Protein AF-A0A9D6QT46-F1 (afdb_monomer)

Sequence (201 aa):
MKHSTKNALTVSTLLSAALAMTGCDKDIKEVAAAAAKELGVPVSVKTDSDDVCAQRQLERMIKQYQDLGKDDKRFARRLLKGYKGIVVNPTAKVAKYTGDSTVLYVGKEYKYLADKRKLEGPAPKTGLDKAESLSLSTQGAVDESKKRVYSVREDDVFKMIDSETSPVLQKALNTGAGKDLGYSYGAIMDCGELANLHDLF

Structure (mmCIF, N/CA/C/O backbone):
data_AF-A0A9D6QT46-F1
#
_entry.id   AF-A0A9D6QT46-F1
#
loop_
_atom_site.group_PDB
_atom_site.id
_atom_site.type_symbol
_atom_site.label_atom_id
_atom_site.label_alt_id
_atom_site.label_comp_id
_atom_site.label_asym_id
_atom_site.label_entity_id
_atom_site.label_seq_id
_atom_site.pdbx_PDB_ins_code
_atom_site.Cartn_x
_atom_site.Cartn_y
_atom_site.Cartn_z
_atom_site.occupancy
_atom_site.B_iso_or_equiv
_atom_site.auth_seq_id
_atom_site.auth_comp_id
_atom_site.auth_asym_id
_atom_site.auth_atom_id
_atom_site.pdbx_PDB_model_num
ATOM 1 N N . MET A 1 1 ? 53.061 -1.045 -19.188 1.00 40.59 1 MET A N 1
ATOM 2 C CA . MET A 1 1 ? 51.910 -1.782 -18.615 1.00 40.59 1 MET A CA 1
ATOM 3 C C . MET A 1 1 ? 51.609 -1.238 -17.229 1.00 40.59 1 MET A C 1
ATOM 5 O O . MET A 1 1 ? 52.477 -1.342 -16.375 1.00 40.59 1 MET A O 1
ATOM 9 N N . LYS A 1 2 ? 50.431 -0.629 -17.034 1.00 33.72 2 LYS A N 1
ATOM 10 C CA . LYS A 1 2 ? 49.685 -0.506 -15.762 1.00 33.72 2 LYS A CA 1
ATOM 11 C C . LYS A 1 2 ? 48.447 0.359 -16.037 1.00 33.72 2 LYS A C 1
ATOM 13 O O . LYS A 1 2 ? 48.486 1.573 -15.883 1.00 33.72 2 LYS A O 1
ATOM 18 N N . HIS A 1 3 ? 47.369 -0.269 -16.505 1.00 29.95 3 HIS A N 1
ATOM 19 C CA . HIS A 1 3 ? 46.052 0.364 -16.491 1.00 29.95 3 HIS A CA 1
ATOM 20 C C . HIS A 1 3 ? 45.434 0.158 -15.110 1.00 29.95 3 HIS A C 1
ATOM 22 O O . HIS A 1 3 ? 45.300 -0.964 -14.629 1.00 29.95 3 HIS A O 1
ATOM 28 N N . SER A 1 4 ? 45.112 1.280 -14.474 1.00 28.94 4 SER A N 1
ATOM 29 C CA . SER A 1 4 ? 44.353 1.371 -13.236 1.00 28.94 4 SER A CA 1
ATOM 30 C C . SER A 1 4 ? 42.908 0.939 -13.496 1.00 28.94 4 SER A C 1
ATOM 32 O O . SER A 1 4 ? 42.137 1.672 -14.108 1.00 28.94 4 SER A O 1
ATOM 34 N N . THR A 1 5 ? 42.537 -0.258 -13.051 1.00 38.00 5 THR A N 1
ATOM 35 C CA . THR A 1 5 ? 41.143 -0.708 -12.966 1.00 38.00 5 THR A CA 1
ATOM 36 C C . THR A 1 5 ? 40.671 -0.588 -11.526 1.00 38.00 5 THR A C 1
ATOM 38 O O . THR A 1 5 ? 40.733 -1.536 -10.747 1.00 38.00 5 THR A O 1
ATOM 41 N N . LYS A 1 6 ? 40.192 0.597 -11.161 1.00 35.78 6 LYS A N 1
ATOM 42 C CA . LYS A 1 6 ? 39.320 0.792 -10.001 1.00 35.78 6 LYS A CA 1
ATOM 43 C C . LYS A 1 6 ? 38.249 1.779 -10.423 1.00 35.78 6 LYS A C 1
ATOM 45 O O . LYS A 1 6 ? 38.543 2.960 -10.459 1.00 35.78 6 LYS A O 1
ATOM 50 N N . ASN A 1 7 ? 37.092 1.267 -10.850 1.00 39.25 7 ASN A N 1
ATOM 51 C CA . ASN A 1 7 ? 35.788 1.954 -10.911 1.00 39.25 7 ASN A CA 1
ATOM 52 C C . ASN A 1 7 ? 34.697 0.972 -11.394 1.00 39.25 7 ASN A C 1
ATOM 54 O O . ASN A 1 7 ? 33.931 1.261 -12.306 1.00 39.25 7 ASN A O 1
ATOM 58 N N . ALA A 1 8 ? 34.642 -0.226 -10.804 1.00 35.66 8 ALA A N 1
ATOM 59 C CA . ALA A 1 8 ? 33.616 -1.234 -11.109 1.00 35.66 8 ALA A CA 1
ATOM 60 C C . ALA A 1 8 ? 32.729 -1.546 -9.891 1.00 35.66 8 ALA A C 1
ATOM 62 O O . ALA A 1 8 ? 32.202 -2.644 -9.760 1.00 35.66 8 ALA A O 1
ATOM 63 N N . LEU A 1 9 ? 32.585 -0.591 -8.970 1.00 34.25 9 LEU A N 1
ATOM 64 C CA . LEU A 1 9 ? 31.881 -0.812 -7.712 1.00 34.25 9 LEU A CA 1
ATOM 65 C C . LEU A 1 9 ? 31.120 0.454 -7.312 1.00 34.25 9 LEU A C 1
ATOM 67 O O . LEU A 1 9 ? 31.618 1.192 -6.476 1.00 34.25 9 LEU A O 1
ATOM 71 N N . THR A 1 10 ? 29.994 0.772 -7.971 1.00 39.22 10 THR A N 1
ATOM 72 C CA . THR A 1 10 ? 28.957 1.740 -7.493 1.00 39.22 10 THR A CA 1
ATOM 73 C C . THR A 1 10 ? 27.816 1.963 -8.504 1.00 39.22 10 THR A C 1
ATOM 75 O O . THR A 1 10 ? 27.404 3.084 -8.774 1.00 39.22 10 THR A O 1
ATOM 78 N N . VAL A 1 11 ? 27.253 0.898 -9.084 1.00 33.22 11 VAL A N 1
ATOM 79 C CA . VAL A 1 11 ? 25.937 1.011 -9.766 1.00 33.22 11 VAL A CA 1
ATOM 80 C C . VAL A 1 11 ? 24.956 -0.057 -9.279 1.00 33.22 11 VAL A C 1
ATOM 82 O O . VAL A 1 11 ? 23.760 0.202 -9.209 1.00 33.22 11 VAL A O 1
ATOM 85 N N . SER A 1 12 ? 25.449 -1.212 -8.819 1.00 29.31 12 SER A N 1
ATOM 86 C CA . SER A 1 12 ? 24.592 -2.277 -8.278 1.00 29.31 12 SER A CA 1
ATOM 87 C C . SER A 1 12 ? 23.935 -1.925 -6.936 1.00 29.31 12 SER A C 1
ATOM 89 O O . SER A 1 12 ? 22.894 -2.481 -6.615 1.00 29.31 12 SER A O 1
ATOM 91 N N . THR A 1 13 ? 24.498 -0.992 -6.165 1.00 32.78 13 THR A N 1
ATOM 92 C CA . THR A 1 13 ? 23.958 -0.565 -4.861 1.00 32.78 13 THR A CA 1
ATOM 93 C C . THR A 1 13 ? 22.913 0.547 -4.954 1.00 32.78 13 THR A C 1
ATOM 95 O O . THR A 1 13 ? 22.199 0.783 -3.988 1.00 32.78 13 THR A O 1
ATOM 98 N N . LEU A 1 14 ? 22.783 1.217 -6.105 1.00 30.31 14 LEU A N 1
ATOM 99 C CA . LEU A 1 14 ? 21.776 2.269 -6.304 1.00 30.31 14 LEU A CA 1
ATOM 100 C C . LEU A 1 14 ? 20.408 1.712 -6.727 1.00 30.31 14 LEU A C 1
ATOM 102 O O . LEU A 1 14 ? 19.401 2.389 -6.550 1.00 30.31 14 LEU A O 1
ATOM 106 N N . LEU A 1 15 ? 20.344 0.470 -7.224 1.00 31.86 15 LEU A N 1
ATOM 107 C CA . LEU A 1 15 ? 19.082 -0.151 -7.643 1.00 31.86 15 LEU A CA 1
ATOM 108 C C . LEU A 1 15 ? 18.336 -0.844 -6.490 1.00 31.86 15 LEU A C 1
ATOM 110 O O . LEU A 1 15 ? 17.111 -0.930 -6.519 1.00 31.86 15 LEU A O 1
ATOM 114 N N . SER A 1 16 ? 19.041 -1.228 -5.422 1.00 31.83 16 SER A N 1
ATOM 115 C CA . SER A 1 16 ? 18.414 -1.703 -4.179 1.00 31.83 16 SER A CA 1
ATOM 116 C C . SER A 1 16 ? 17.690 -0.587 -3.413 1.00 31.83 16 SER A C 1
ATOM 118 O O . SER A 1 16 ? 16.855 -0.875 -2.565 1.00 31.83 16 SER A O 1
ATOM 120 N N . ALA A 1 17 ? 17.958 0.683 -3.739 1.00 31.97 17 ALA A N 1
ATOM 121 C CA . ALA A 1 17 ? 17.297 1.845 -3.142 1.00 31.97 17 ALA A CA 1
ATOM 122 C C . ALA A 1 17 ? 16.037 2.304 -3.905 1.00 31.97 17 ALA A C 1
ATOM 124 O O . ALA A 1 17 ? 15.282 3.122 -3.395 1.00 31.97 17 ALA A O 1
ATOM 125 N N . ALA A 1 18 ? 15.779 1.779 -5.111 1.00 34.03 18 ALA A N 1
ATOM 126 C CA . ALA A 1 18 ? 14.527 2.033 -5.836 1.00 34.03 18 ALA A CA 1
ATOM 127 C C . ALA A 1 18 ? 13.442 0.975 -5.537 1.00 34.03 18 ALA A C 1
ATOM 129 O O . ALA A 1 18 ? 12.265 1.211 -5.796 1.00 34.03 18 ALA A O 1
ATOM 130 N N . LEU A 1 19 ? 13.839 -0.171 -4.968 1.00 36.06 19 LEU A N 1
ATOM 131 C CA . LEU A 1 19 ? 12.958 -1.244 -4.481 1.00 36.06 19 LEU A CA 1
ATOM 132 C C . LEU A 1 19 ? 12.768 -1.232 -2.956 1.00 36.06 19 LEU A C 1
ATOM 134 O O . LEU A 1 19 ? 11.881 -1.910 -2.452 1.00 36.06 19 LEU A O 1
ATOM 138 N N . ALA A 1 20 ? 13.548 -0.430 -2.234 1.00 35.03 20 ALA A N 1
ATOM 139 C CA . ALA A 1 20 ? 13.301 -0.101 -0.841 1.00 35.03 20 ALA A CA 1
ATOM 140 C C . ALA A 1 20 ? 12.762 1.330 -0.798 1.00 35.03 20 ALA A C 1
ATOM 142 O O . ALA A 1 20 ? 13.527 2.292 -0.825 1.00 35.03 20 ALA A O 1
ATOM 143 N N . MET A 1 21 ? 11.438 1.482 -0.764 1.00 36.44 21 MET A N 1
ATOM 144 C CA . MET A 1 21 ? 10.818 2.727 -0.323 1.00 36.44 21 MET A CA 1
ATOM 145 C C . MET A 1 21 ? 11.222 2.956 1.140 1.00 36.44 21 MET A C 1
ATOM 147 O O . MET A 1 21 ? 10.494 2.605 2.055 1.00 36.44 21 MET A O 1
ATOM 151 N N . THR A 1 22 ? 12.409 3.516 1.373 1.00 38.50 22 THR A N 1
ATOM 152 C CA . THR A 1 22 ? 12.898 3.893 2.699 1.00 38.50 22 THR A CA 1
ATOM 153 C C . THR A 1 22 ? 12.139 5.124 3.177 1.00 38.50 22 THR A C 1
ATOM 155 O O . THR A 1 22 ? 12.629 6.251 3.117 1.00 38.50 22 THR A O 1
ATOM 158 N N . GLY A 1 23 ? 10.914 4.910 3.631 1.00 35.06 23 GLY A N 1
ATOM 159 C CA . GLY A 1 23 ? 10.241 5.793 4.562 1.00 35.06 23 GLY A CA 1
ATOM 160 C C . GLY A 1 23 ? 10.048 5.015 5.846 1.00 35.06 23 GLY A C 1
ATOM 161 O O . GLY A 1 23 ? 8.934 4.590 6.073 1.00 35.06 23 GLY A O 1
ATOM 162 N N . CYS A 1 24 ? 11.132 4.785 6.604 1.00 43.16 24 CYS A N 1
ATOM 163 C CA . CYS A 1 24 ? 11.168 4.074 7.890 1.00 43.16 24 CYS A CA 1
ATOM 164 C C . CYS A 1 24 ? 10.052 3.031 8.046 1.00 43.16 24 CYS A C 1
ATOM 166 O O . CYS A 1 24 ? 8.986 3.397 8.542 1.00 43.16 24 CYS A O 1
ATOM 168 N N . ASP A 1 25 ? 10.297 1.771 7.671 1.00 54.97 25 ASP A N 1
ATOM 169 C CA . ASP A 1 25 ? 9.399 0.661 8.012 1.00 54.97 25 ASP A CA 1
ATOM 170 C C . ASP A 1 25 ? 9.291 0.594 9.542 1.00 54.97 25 ASP A C 1
ATOM 172 O O . ASP A 1 25 ? 10.115 -0.009 10.231 1.00 54.97 25 ASP A O 1
ATOM 176 N N . LYS A 1 26 ? 8.339 1.346 10.096 1.00 63.91 26 LYS A N 1
ATOM 177 C CA . LYS A 1 26 ? 8.012 1.320 11.512 1.00 63.91 26 LYS A CA 1
ATOM 178 C C . LYS A 1 26 ? 7.364 -0.019 11.760 1.00 63.91 26 LYS A C 1
ATOM 180 O O . LYS A 1 26 ? 6.437 -0.387 11.044 1.00 63.91 26 LYS A O 1
ATOM 185 N N . ASP A 1 27 ? 7.825 -0.708 12.796 1.00 81.88 27 ASP A N 1
ATOM 186 C CA . ASP A 1 27 ? 7.158 -1.913 13.264 1.00 81.88 27 ASP A CA 1
ATOM 187 C C . ASP A 1 27 ? 5.667 -1.592 13.447 1.00 81.88 27 ASP A C 1
ATOM 189 O O . ASP A 1 27 ? 5.295 -0.619 14.115 1.00 81.88 27 ASP A O 1
ATOM 193 N N . ILE A 1 28 ? 4.795 -2.392 12.835 1.00 83.69 28 ILE A N 1
ATOM 194 C CA . ILE A 1 28 ? 3.344 -2.239 12.940 1.00 83.69 28 ILE A CA 1
ATOM 195 C C . ILE A 1 28 ? 2.871 -2.152 14.402 1.00 83.69 28 ILE A C 1
ATOM 197 O O . ILE A 1 28 ? 1.868 -1.499 14.696 1.00 83.69 28 ILE A O 1
ATOM 201 N N . LYS A 1 29 ? 3.610 -2.743 15.351 1.00 86.62 29 LYS A N 1
ATOM 202 C CA . LYS A 1 29 ? 3.347 -2.619 16.791 1.00 86.62 29 LYS A CA 1
ATOM 203 C C . LYS A 1 29 ? 3.580 -1.201 17.311 1.00 86.62 29 LYS A C 1
ATOM 205 O O . LYS A 1 29 ? 2.807 -0.734 18.148 1.00 86.62 29 LYS A O 1
ATOM 210 N N . GLU A 1 30 ? 4.589 -0.490 16.812 1.00 86.75 30 GLU A N 1
ATOM 211 C CA . GLU A 1 30 ? 4.802 0.928 17.129 1.00 86.75 30 GLU A CA 1
ATOM 212 C C . GLU A 1 30 ? 3.676 1.791 16.556 1.00 86.75 30 GLU A C 1
ATOM 214 O O . GLU A 1 30 ? 3.152 2.675 17.242 1.00 86.75 30 GLU A O 1
ATOM 219 N N . VAL A 1 31 ? 3.251 1.496 15.322 1.00 86.69 31 VAL A N 1
ATOM 220 C CA . VAL A 1 31 ? 2.102 2.165 14.694 1.00 86.69 31 VAL A CA 1
ATOM 221 C C . VAL A 1 31 ? 0.827 1.916 15.510 1.00 86.69 31 VAL A C 1
ATOM 223 O O . VAL A 1 31 ? 0.064 2.849 15.758 1.00 86.69 31 VAL A O 1
ATOM 226 N N . ALA A 1 32 ? 0.622 0.699 16.019 1.00 88.44 32 ALA A N 1
ATOM 227 C CA . ALA A 1 32 ? -0.499 0.350 16.892 1.00 88.4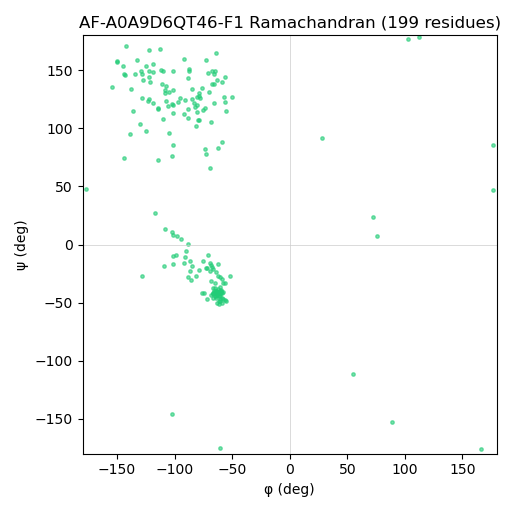4 32 ALA A CA 1
ATOM 228 C C . ALA A 1 32 ? -0.463 1.054 18.246 1.00 88.44 32 ALA A C 1
ATOM 230 O O . ALA A 1 32 ? -1.499 1.538 18.702 1.00 88.44 32 ALA A O 1
ATOM 231 N N . ALA A 1 33 ? 0.708 1.188 18.866 1.00 88.44 33 ALA A N 1
ATOM 232 C CA . ALA A 1 33 ? 0.847 1.961 20.096 1.00 88.44 33 ALA A CA 1
ATOM 233 C C . ALA A 1 33 ? 0.498 3.445 19.874 1.00 88.44 33 ALA A C 1
ATOM 235 O O . ALA A 1 33 ? -0.217 4.048 20.682 1.00 88.44 33 ALA A O 1
ATOM 236 N N . ALA A 1 34 ? 0.944 4.028 18.756 1.00 87.56 34 ALA A N 1
ATOM 237 C CA . ALA A 1 34 ? 0.590 5.393 18.374 1.00 87.56 34 ALA A CA 1
ATOM 238 C C . ALA A 1 34 ? -0.917 5.537 18.099 1.00 87.56 34 ALA A C 1
ATOM 240 O O . ALA A 1 34 ? -1.543 6.468 18.610 1.00 87.56 34 ALA A O 1
ATOM 241 N N . ALA A 1 35 ? -1.513 4.589 17.368 1.00 87.25 35 ALA A N 1
ATOM 242 C CA . ALA A 1 35 ? -2.952 4.542 17.121 1.00 87.25 35 ALA A CA 1
ATOM 243 C C . ALA A 1 35 ? -3.746 4.472 18.427 1.00 87.25 35 ALA A C 1
ATOM 245 O O . ALA A 1 35 ? -4.681 5.245 18.617 1.00 87.25 35 ALA A O 1
ATOM 246 N N . ALA A 1 36 ? -3.350 3.598 19.355 1.00 90.19 36 ALA A N 1
ATOM 247 C CA . ALA A 1 36 ? -4.037 3.436 20.630 1.00 90.19 36 ALA A CA 1
ATOM 248 C C . ALA A 1 36 ? -4.036 4.732 21.450 1.00 90.19 36 ALA A C 1
ATOM 250 O O . ALA A 1 36 ? -5.061 5.126 22.012 1.00 90.19 36 ALA A O 1
ATOM 251 N N . LYS A 1 37 ? -2.899 5.438 21.466 1.00 88.56 37 LYS A N 1
ATOM 252 C CA . LYS A 1 37 ? -2.768 6.740 22.127 1.00 88.56 37 LYS A CA 1
ATOM 253 C C . LYS A 1 37 ? -3.645 7.812 21.475 1.00 88.56 37 LYS A C 1
ATOM 255 O O . LYS A 1 37 ? -4.301 8.574 22.183 1.00 88.56 37 LYS A O 1
ATOM 260 N N . GLU A 1 38 ? -3.658 7.879 20.148 1.00 87.88 38 GLU A N 1
ATOM 261 C CA . GLU A 1 38 ? -4.373 8.921 19.404 1.00 87.88 38 GLU A CA 1
ATOM 262 C C . GLU A 1 38 ? -5.900 8.722 19.458 1.00 87.88 38 GLU A C 1
ATOM 264 O O . GLU A 1 38 ? -6.662 9.650 19.772 1.00 87.88 38 GLU A O 1
ATOM 269 N N . LEU A 1 39 ? -6.339 7.484 19.223 1.00 86.19 39 LEU A N 1
ATOM 270 C CA . LEU A 1 39 ? -7.743 7.076 19.174 1.00 86.19 39 LEU A CA 1
ATOM 271 C C . LEU A 1 39 ? -8.354 6.901 20.572 1.00 86.19 39 LEU A C 1
ATOM 273 O O . LEU A 1 39 ? -9.569 7.012 20.731 1.00 86.19 39 LEU A O 1
ATOM 277 N N . GLY A 1 40 ? -7.530 6.681 21.602 1.00 87.06 40 GLY A N 1
ATOM 278 C CA . GLY A 1 40 ? -7.981 6.511 22.985 1.00 87.06 40 GLY A CA 1
ATOM 279 C C . GLY A 1 40 ? -8.684 5.177 23.250 1.00 87.06 40 GLY A C 1
ATOM 280 O O . GLY A 1 40 ? -9.480 5.088 24.185 1.00 87.06 40 GLY A O 1
ATOM 281 N N . VAL A 1 41 ? -8.403 4.164 22.427 1.00 89.50 41 VAL A N 1
ATOM 282 C CA . VAL A 1 41 ? -8.882 2.783 22.563 1.00 89.50 41 VAL A CA 1
ATOM 283 C C . VAL A 1 41 ? -7.724 1.810 22.343 1.00 89.50 41 VAL A C 1
ATOM 285 O O . VAL A 1 41 ? -6.834 2.117 21.551 1.00 89.50 41 VAL A O 1
ATOM 288 N N . PRO A 1 42 ? -7.694 0.647 23.015 1.00 92.75 42 PRO A N 1
ATOM 289 C CA . PRO A 1 42 ? -6.639 -0.339 22.799 1.00 92.75 42 PRO A CA 1
ATOM 290 C C . PRO A 1 42 ? -6.592 -0.809 21.340 1.00 92.75 42 PRO A C 1
ATOM 292 O O . PRO A 1 42 ? -7.638 -1.055 20.741 1.00 92.75 42 PRO A O 1
ATOM 295 N N . VAL A 1 43 ? -5.387 -0.978 20.788 1.00 92.50 43 VAL A N 1
ATOM 296 C CA . VAL A 1 43 ? -5.163 -1.561 19.455 1.00 92.50 43 VAL A CA 1
ATOM 297 C C . VAL A 1 43 ? -4.320 -2.823 19.615 1.00 92.50 43 VAL A C 1
ATOM 299 O O . VAL A 1 43 ? -3.219 -2.773 20.157 1.00 92.50 43 VAL A O 1
ATOM 302 N N . SER A 1 44 ? -4.845 -3.960 19.166 1.00 93.00 44 SER A N 1
ATOM 303 C CA . SER A 1 44 ? -4.170 -5.259 19.171 1.00 93.00 44 SER A CA 1
ATOM 304 C C . SER A 1 44 ? -3.806 -5.649 17.745 1.00 93.00 44 SER A C 1
ATOM 306 O O . SER A 1 44 ? -4.654 -5.597 16.858 1.00 93.00 44 SER A O 1
ATOM 308 N N . VAL A 1 45 ? -2.556 -6.050 17.522 1.00 91.50 45 VAL A N 1
ATOM 309 C CA . VAL A 1 45 ? -2.069 -6.493 16.213 1.00 91.50 45 VAL A CA 1
ATOM 310 C C . VAL A 1 45 ? -1.869 -8.001 16.242 1.00 91.50 45 VAL A C 1
ATOM 312 O O . VAL A 1 45 ? -1.136 -8.509 17.088 1.00 91.50 45 VAL A O 1
ATOM 315 N N . LYS A 1 46 ? -2.532 -8.708 15.325 1.00 91.50 46 LYS A N 1
ATOM 316 C CA . LYS A 1 46 ? -2.434 -10.164 15.140 1.00 91.50 46 LYS A CA 1
ATOM 317 C C . LYS A 1 46 ? -1.686 -10.553 13.861 1.00 91.50 46 LYS A C 1
ATOM 319 O O . LYS A 1 46 ? -1.799 -11.696 13.437 1.00 91.50 46 LYS A O 1
ATOM 324 N N . THR A 1 47 ? -0.990 -9.611 13.236 1.00 86.56 47 THR A N 1
ATOM 325 C CA . THR A 1 47 ? -0.215 -9.829 12.011 1.00 86.56 47 THR A CA 1
ATOM 326 C C . THR A 1 47 ? 1.286 -9.683 12.252 1.00 86.56 47 THR A C 1
ATOM 328 O O . THR A 1 47 ? 1.709 -9.216 13.317 1.00 86.56 47 THR A O 1
ATOM 331 N N . ASP A 1 48 ? 2.064 -10.101 11.262 1.00 84.69 48 ASP A N 1
ATOM 332 C CA . ASP A 1 48 ? 3.514 -9.992 11.230 1.00 84.69 48 ASP A CA 1
ATOM 333 C C . ASP A 1 48 ? 3.957 -8.540 10.989 1.00 84.69 48 ASP A C 1
ATOM 335 O O . ASP A 1 48 ? 3.197 -7.691 10.515 1.00 84.69 48 ASP A O 1
ATOM 339 N N . SER A 1 49 ? 5.201 -8.226 11.359 1.00 80.81 49 SER A N 1
ATOM 340 C CA . SER A 1 49 ? 5.733 -6.858 11.294 1.00 80.81 49 SER A CA 1
ATOM 341 C C . SER A 1 49 ? 5.903 -6.322 9.874 1.00 80.81 49 SER A C 1
ATOM 343 O O . SER A 1 49 ? 6.015 -5.114 9.701 1.00 80.81 49 SER A O 1
ATOM 345 N N . ASP A 1 50 ? 5.950 -7.205 8.878 1.00 79.25 50 ASP A N 1
ATOM 346 C CA . ASP A 1 50 ? 6.123 -6.896 7.459 1.00 79.25 50 ASP A CA 1
ATOM 347 C C . ASP A 1 50 ? 4.795 -6.861 6.680 1.00 79.25 50 ASP A C 1
ATOM 349 O O . ASP A 1 50 ? 4.798 -6.703 5.457 1.00 79.25 50 ASP A O 1
ATOM 353 N N . ASP A 1 51 ? 3.644 -6.963 7.357 1.00 85.44 51 ASP A N 1
ATOM 354 C CA . ASP A 1 51 ? 2.331 -6.827 6.725 1.00 85.44 51 ASP A CA 1
ATOM 355 C C . ASP A 1 51 ? 2.030 -5.360 6.375 1.00 85.44 51 ASP A C 1
ATOM 357 O O . ASP A 1 51 ? 1.329 -4.623 7.080 1.00 85.44 51 ASP A O 1
ATOM 361 N N . VAL A 1 52 ? 2.568 -4.943 5.227 1.00 84.94 52 VAL A N 1
ATOM 362 C 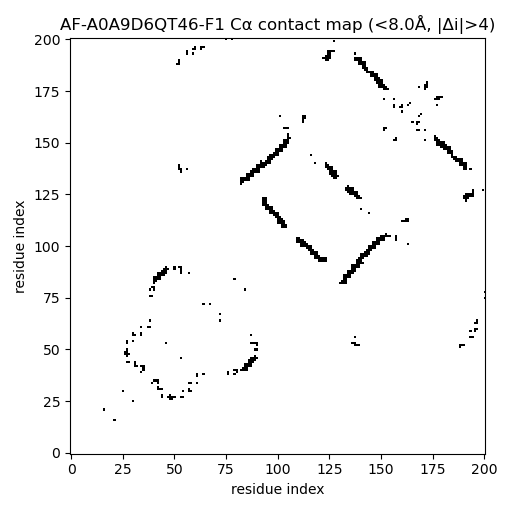CA . VAL A 1 52 ? 2.464 -3.579 4.695 1.00 84.94 52 VAL A CA 1
ATOM 363 C C . VAL A 1 52 ? 1.008 -3.130 4.543 1.00 84.94 52 VAL A C 1
ATOM 365 O O . VAL A 1 52 ? 0.704 -1.949 4.720 1.00 84.94 52 VAL A O 1
ATOM 368 N N . CYS A 1 53 ? 0.079 -4.036 4.228 1.00 85.94 53 CYS A N 1
ATOM 369 C CA . CYS A 1 53 ? -1.318 -3.662 4.022 1.00 85.94 53 CYS A CA 1
ATOM 370 C C . CYS A 1 53 ? -2.046 -3.393 5.333 1.00 85.94 53 CYS A C 1
ATOM 372 O O . CYS A 1 53 ? -2.750 -2.384 5.441 1.00 85.94 53 CYS A O 1
ATOM 374 N N . ALA A 1 54 ? -1.817 -4.226 6.347 1.00 88.00 54 ALA A N 1
ATOM 375 C CA . ALA A 1 54 ? -2.309 -3.974 7.693 1.00 88.00 54 ALA A CA 1
ATOM 376 C C . ALA A 1 54 ? -1.722 -2.677 8.277 1.00 88.00 54 ALA A C 1
ATOM 378 O O . ALA A 1 54 ? -2.457 -1.864 8.847 1.00 88.00 54 ALA A O 1
ATOM 379 N N . GLN A 1 55 ? -0.422 -2.432 8.070 1.00 88.38 55 GLN A N 1
ATOM 380 C CA . GLN A 1 55 ? 0.227 -1.193 8.500 1.00 88.38 55 GLN A CA 1
ATOM 381 C C . GLN A 1 55 ? -0.393 0.036 7.817 1.00 88.38 55 GLN A C 1
ATOM 383 O O . GLN A 1 55 ? -0.821 0.968 8.501 1.00 88.38 55 GLN A O 1
ATOM 388 N N . ARG A 1 56 ? -0.525 0.027 6.482 1.00 87.19 56 ARG A N 1
ATOM 389 C CA . ARG A 1 56 ? 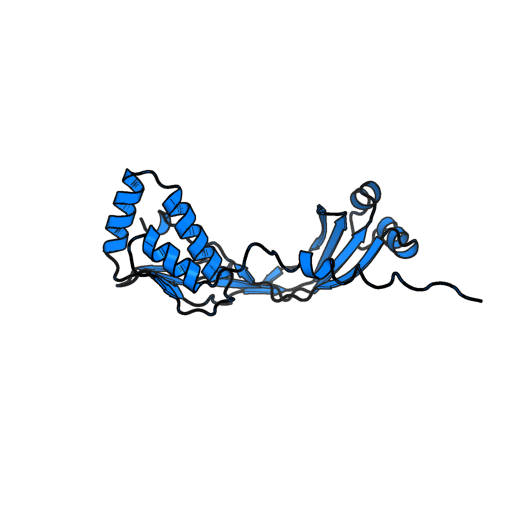-1.132 1.133 5.717 1.00 87.19 56 ARG A CA 1
ATOM 390 C C . ARG A 1 56 ? -2.575 1.415 6.127 1.00 87.19 56 ARG A C 1
ATOM 392 O O . ARG A 1 56 ? -2.970 2.579 6.193 1.00 87.19 56 ARG A O 1
ATOM 399 N N . GLN A 1 57 ? -3.366 0.378 6.411 1.00 87.75 57 GLN A N 1
ATOM 400 C CA . GLN A 1 57 ? -4.733 0.542 6.914 1.00 87.75 57 GLN A CA 1
ATOM 401 C C . GLN A 1 57 ? -4.745 1.329 8.228 1.00 87.75 57 GLN A C 1
ATOM 403 O O . GLN A 1 57 ? -5.532 2.264 8.395 1.00 87.75 57 GLN A O 1
ATOM 408 N N . LEU A 1 58 ? -3.859 0.968 9.154 1.00 86.88 58 LEU A N 1
ATOM 409 C CA . LEU A 1 58 ? -3.777 1.604 10.458 1.00 86.88 58 LEU A CA 1
ATOM 410 C C . LEU A 1 58 ? -3.275 3.053 10.363 1.00 86.88 58 LEU A C 1
ATOM 412 O O . LEU A 1 58 ? -3.857 3.951 10.972 1.00 86.88 58 LEU A O 1
ATOM 416 N N . GLU A 1 59 ? -2.250 3.302 9.549 1.00 87.75 59 GLU A N 1
ATOM 417 C CA . GLU A 1 59 ? -1.739 4.650 9.275 1.00 87.75 59 GLU A CA 1
ATOM 418 C C . GLU A 1 59 ? -2.808 5.550 8.645 1.00 87.75 59 GLU A C 1
ATOM 420 O O . GLU A 1 59 ? -2.976 6.700 9.064 1.00 87.75 59 GLU A O 1
ATOM 425 N N . ARG A 1 60 ? -3.584 5.028 7.684 1.00 85.31 60 ARG A N 1
ATOM 426 C CA . ARG A 1 60 ? -4.708 5.756 7.080 1.00 85.31 60 ARG A CA 1
ATOM 427 C C . ARG A 1 60 ? -5.754 6.123 8.125 1.00 85.31 60 ARG A C 1
ATOM 429 O O . ARG A 1 60 ? -6.205 7.266 8.132 1.00 85.31 60 ARG A O 1
ATOM 436 N N . MET A 1 61 ? -6.114 5.198 9.014 1.00 84.19 61 MET A N 1
ATOM 437 C CA . MET A 1 61 ? -7.070 5.477 10.089 1.00 84.19 61 MET A CA 1
ATOM 438 C C . MET A 1 61 ? -6.572 6.566 11.041 1.00 84.19 61 MET A C 1
ATOM 440 O O . MET A 1 61 ? -7.339 7.471 11.370 1.00 84.19 61 MET A O 1
ATOM 444 N N . ILE A 1 62 ? -5.298 6.517 11.451 1.00 87.62 62 ILE A N 1
ATOM 445 C CA . ILE A 1 62 ? -4.693 7.566 12.286 1.00 87.62 62 ILE A CA 1
ATOM 446 C C . ILE A 1 62 ? -4.769 8.912 11.570 1.00 87.62 62 ILE A C 1
ATOM 448 O O . ILE A 1 62 ? -5.230 9.889 12.156 1.00 87.62 62 ILE A O 1
ATOM 452 N N . LYS A 1 63 ? -4.341 8.963 10.305 1.00 87.06 63 LYS A N 1
ATOM 453 C CA . LYS A 1 63 ? -4.321 10.199 9.522 1.00 87.06 63 LYS A CA 1
ATOM 454 C C . LYS A 1 63 ? -5.722 10.789 9.373 1.00 87.06 63 LYS A C 1
ATOM 456 O O . LYS A 1 63 ? -5.928 11.951 9.698 1.00 87.06 63 LYS A O 1
ATOM 461 N N . GLN A 1 64 ? -6.701 9.974 8.985 1.00 85.38 64 GLN A N 1
ATOM 462 C CA . GLN A 1 64 ? -8.092 10.419 8.874 1.00 85.38 64 GLN A CA 1
ATOM 463 C C . GLN A 1 64 ? -8.629 10.933 10.208 1.00 85.38 64 GLN A C 1
ATOM 465 O O . GLN A 1 64 ? -9.284 11.967 10.240 1.00 85.38 64 GLN A O 1
ATOM 470 N N . TYR A 1 65 ? -8.311 10.262 11.317 1.00 86.25 65 TYR A N 1
ATOM 471 C CA . TYR A 1 65 ? -8.689 10.743 12.640 1.00 86.25 65 TYR A CA 1
ATOM 472 C C . TYR A 1 65 ? -8.011 12.078 12.982 1.00 86.25 65 TYR A C 1
ATOM 474 O O . TYR A 1 65 ? -8.650 12.957 13.555 1.00 86.25 65 TYR A O 1
ATOM 482 N N . GLN A 1 66 ? -6.736 12.264 12.633 1.00 87.44 66 GLN A N 1
ATOM 483 C CA . GLN A 1 66 ? -6.007 13.519 12.839 1.00 87.44 66 GLN A CA 1
ATOM 484 C C . GLN A 1 66 ? -6.573 14.674 12.005 1.00 87.44 66 GLN A C 1
ATOM 486 O O . GLN A 1 66 ? -6.592 15.802 12.503 1.00 87.44 66 GLN A O 1
ATOM 491 N N . ASP A 1 67 ? -7.085 14.385 10.812 1.00 89.69 67 ASP A N 1
ATOM 492 C CA . ASP A 1 67 ? -7.689 15.363 9.904 1.00 89.69 67 ASP A CA 1
ATOM 493 C C . ASP A 1 67 ? -9.100 15.803 10.349 1.00 89.69 67 ASP A C 1
ATOM 495 O O . ASP A 1 67 ? -9.602 16.832 9.896 1.00 89.69 67 ASP A O 1
ATOM 499 N N . LEU A 1 68 ? -9.735 15.080 11.283 1.00 86.88 68 LEU A N 1
ATOM 500 C CA . LEU A 1 68 ? -11.039 15.456 11.835 1.00 86.88 68 LEU A CA 1
ATOM 501 C C . LEU A 1 68 ? -10.996 16.762 12.654 1.00 86.88 68 LEU A C 1
ATOM 503 O O . LEU A 1 68 ? -10.050 17.045 13.408 1.00 86.88 68 LEU A O 1
ATOM 507 N N . GLY A 1 69 ? -12.102 17.511 12.595 1.00 90.19 69 GLY A N 1
ATOM 508 C CA . GLY A 1 69 ? -12.368 18.654 13.467 1.00 90.19 69 GLY A CA 1
ATOM 509 C C . GLY A 1 69 ? -12.493 18.258 14.945 1.00 90.19 69 GLY A C 1
ATOM 510 O O . GLY A 1 69 ? -12.646 17.089 15.295 1.00 90.19 69 GLY A O 1
ATOM 511 N N . LYS A 1 70 ? -12.427 19.237 15.860 1.00 91.69 70 LYS A N 1
ATOM 512 C CA . LYS A 1 70 ? -12.476 18.976 17.317 1.00 91.69 70 LYS A CA 1
ATOM 513 C C . LYS A 1 70 ? -13.747 18.238 17.753 1.00 91.69 70 LYS A C 1
ATOM 515 O O . LYS A 1 70 ? -13.668 17.361 18.618 1.00 91.69 70 LYS A O 1
ATOM 520 N N . ASP A 1 71 ? -14.890 18.604 17.184 1.00 89.19 71 ASP A N 1
ATOM 521 C CA . ASP A 1 71 ? -16.179 18.012 17.541 1.00 89.19 71 ASP A CA 1
ATOM 522 C C . ASP A 1 71 ? -16.324 16.605 16.955 1.00 89.19 71 ASP A C 1
ATOM 524 O O . ASP A 1 71 ? -16.675 15.677 17.686 1.00 89.19 71 ASP A O 1
ATOM 528 N N . ASP A 1 72 ? -15.898 16.406 15.707 1.00 88.00 72 ASP A N 1
ATOM 529 C CA . ASP A 1 72 ? -15.875 15.090 15.059 1.00 88.00 72 ASP A CA 1
ATOM 530 C C . ASP A 1 72 ? -14.922 14.122 15.764 1.00 88.00 72 ASP A C 1
ATOM 532 O O . ASP A 1 72 ? -15.277 12.973 16.010 1.00 88.00 72 ASP A O 1
ATOM 536 N N . LYS A 1 73 ? -13.744 14.585 16.205 1.00 88.62 73 LYS A N 1
ATOM 537 C CA . LYS A 1 73 ? -12.828 13.784 17.041 1.00 88.62 73 LYS A CA 1
ATOM 538 C C . LYS A 1 73 ? -13.488 13.335 18.338 1.00 88.62 73 LYS A C 1
ATOM 540 O O . LYS A 1 73 ? -13.305 12.199 18.779 1.00 88.62 73 LYS A O 1
ATOM 545 N N . ARG A 1 74 ? -14.256 14.222 18.978 1.00 88.56 74 ARG A N 1
ATOM 546 C CA . ARG A 1 74 ? -14.976 13.905 20.218 1.00 88.56 74 ARG A CA 1
ATOM 547 C C . ARG A 1 74 ? -16.064 12.865 19.965 1.00 88.56 74 ARG A C 1
ATOM 549 O O . ARG A 1 74 ? -16.204 11.940 20.767 1.00 88.56 74 ARG A O 1
ATOM 556 N N . PHE A 1 75 ? -16.804 13.012 18.870 1.00 88.00 75 PHE A N 1
ATOM 557 C CA . PHE A 1 75 ? -17.822 12.060 18.444 1.00 88.00 75 PHE A CA 1
ATOM 558 C C . PHE A 1 75 ? -17.210 10.692 18.117 1.00 88.00 75 PHE A C 1
ATOM 560 O O . PHE A 1 75 ? -17.598 9.690 18.716 1.00 88.00 75 PHE A O 1
ATOM 567 N N . ALA A 1 76 ? -16.165 10.669 17.290 1.00 87.19 76 ALA A N 1
ATOM 568 C CA . ALA A 1 76 ? -15.414 9.475 16.927 1.00 87.19 76 ALA A CA 1
ATOM 569 C C . ALA A 1 76 ? -14.884 8.729 18.158 1.00 87.19 76 ALA A C 1
ATOM 571 O O . ALA A 1 76 ? -15.113 7.532 18.303 1.00 87.19 76 ALA A O 1
ATOM 572 N N . ARG A 1 77 ? -14.251 9.435 19.108 1.00 86.81 77 ARG A N 1
ATOM 573 C CA . ARG A 1 77 ? -13.794 8.833 20.374 1.00 86.81 77 ARG A CA 1
ATOM 574 C C . ARG A 1 77 ? -14.933 8.231 21.185 1.00 86.81 77 ARG A C 1
ATOM 576 O O . ARG A 1 77 ? -14.749 7.185 21.799 1.00 86.81 77 ARG A O 1
ATOM 583 N N . ARG A 1 78 ? -16.093 8.891 21.240 1.00 87.81 78 ARG A N 1
ATOM 584 C CA . ARG A 1 78 ? -17.256 8.365 21.967 1.00 87.81 78 ARG A CA 1
ATOM 585 C C . ARG A 1 78 ? -17.747 7.060 21.343 1.00 87.81 78 ARG A C 1
ATOM 587 O O . ARG A 1 78 ? -18.037 6.136 22.092 1.00 87.81 78 ARG A O 1
ATOM 594 N N . LEU A 1 79 ? -17.794 6.981 20.015 1.00 86.25 79 LEU A N 1
ATOM 595 C CA . LEU A 1 79 ? -18.164 5.757 19.305 1.00 86.25 79 LEU A CA 1
ATOM 596 C C . LEU A 1 79 ? -17.129 4.650 19.498 1.00 86.25 79 LEU A C 1
ATOM 598 O O . LEU A 1 79 ? -17.490 3.529 19.842 1.00 86.25 79 LEU A O 1
ATOM 602 N N . LEU A 1 80 ? -15.841 4.973 19.363 1.00 86.62 80 LEU A N 1
ATOM 603 C CA . LEU A 1 80 ? -14.756 4.009 19.542 1.00 86.62 80 LEU A CA 1
ATOM 604 C C . LEU A 1 80 ? -14.742 3.404 20.954 1.00 86.62 80 LEU A C 1
ATOM 606 O O . LEU A 1 80 ? -14.505 2.210 21.096 1.00 86.62 80 LEU A O 1
ATOM 610 N N . LYS A 1 81 ? -15.074 4.184 21.993 1.00 85.88 81 LYS A N 1
ATOM 611 C CA . LYS A 1 81 ? -15.217 3.683 23.374 1.00 85.88 81 LYS A CA 1
ATOM 612 C C . LYS A 1 81 ? -16.322 2.639 23.560 1.00 85.88 81 LYS A C 1
ATOM 614 O O . LYS A 1 81 ? -16.329 1.973 24.591 1.00 85.88 81 LYS A O 1
ATOM 619 N N . GLY A 1 82 ? -17.254 2.514 22.614 1.00 86.12 82 GLY A N 1
ATOM 620 C CA . GLY A 1 82 ? -18.250 1.442 22.614 1.00 86.12 82 GLY A CA 1
ATOM 621 C C . GLY A 1 82 ? -17.647 0.058 22.349 1.00 86.12 82 GLY A C 1
ATOM 622 O O . GLY A 1 82 ? -18.272 -0.944 22.680 1.00 86.12 82 GLY A O 1
ATOM 623 N N . TYR A 1 83 ? -16.430 0.000 21.803 1.00 87.88 83 TYR A N 1
ATOM 624 C CA . TYR A 1 83 ? -15.709 -1.235 21.515 1.00 87.88 83 TYR A CA 1
ATOM 625 C C . TYR A 1 83 ? -14.646 -1.515 22.587 1.00 87.88 83 TYR A C 1
ATOM 627 O O . TYR A 1 83 ? -14.031 -0.595 23.131 1.00 87.88 83 TYR A O 1
ATOM 635 N N . LYS A 1 84 ? -14.360 -2.798 22.847 1.00 89.12 84 LYS A N 1
ATOM 636 C CA . LYS A 1 84 ? -13.263 -3.229 23.741 1.00 89.12 84 LYS A CA 1
ATOM 637 C C . LYS A 1 84 ? -11.881 -2.837 23.202 1.00 89.12 84 LYS A C 1
ATOM 639 O O . LYS A 1 84 ? -10.928 -2.706 23.969 1.00 89.12 84 LYS A O 1
ATOM 644 N N . GLY A 1 85 ? -11.775 -2.644 21.890 1.00 91.12 85 GLY A N 1
ATOM 645 C CA . GLY A 1 85 ? -10.573 -2.196 21.202 1.00 91.12 85 GLY A CA 1
ATOM 646 C C . GLY A 1 85 ? -10.675 -2.404 19.695 1.00 91.12 85 GLY A C 1
ATOM 647 O O . GLY A 1 85 ? -11.706 -2.840 19.178 1.00 91.12 85 GLY A O 1
ATOM 648 N N . ILE A 1 86 ? -9.581 -2.103 19.006 1.00 90.44 86 ILE A N 1
ATOM 649 C CA . ILE A 1 86 ? -9.387 -2.346 17.579 1.00 90.44 86 ILE A CA 1
ATOM 650 C C . ILE A 1 86 ? -8.457 -3.546 17.427 1.00 90.44 86 ILE A C 1
ATOM 652 O O . ILE A 1 86 ? -7.406 -3.602 18.065 1.00 90.44 86 ILE A O 1
ATOM 656 N N . VAL A 1 87 ? -8.824 -4.508 16.591 1.00 93.38 87 VAL A N 1
ATOM 657 C CA . VAL A 1 87 ? -8.003 -5.685 16.292 1.00 93.38 87 VAL A CA 1
ATOM 658 C C . VAL A 1 87 ? -7.586 -5.624 14.832 1.00 93.38 87 VAL A C 1
ATOM 660 O O . VAL A 1 87 ? -8.433 -5.661 13.948 1.00 93.38 87 VAL A O 1
ATOM 663 N N . VAL A 1 88 ? -6.285 -5.541 14.573 1.00 91.44 88 VAL A N 1
ATOM 664 C CA . VAL A 1 88 ? -5.705 -5.596 13.228 1.00 91.44 88 VAL A CA 1
ATOM 665 C C . VAL A 1 88 ? -5.369 -7.050 12.913 1.00 91.44 88 VAL A C 1
ATOM 667 O O . VAL A 1 88 ? -4.502 -7.637 13.565 1.00 91.44 88 VAL A O 1
ATOM 670 N N . ASN A 1 89 ? -6.073 -7.645 11.953 1.00 92.50 89 ASN A N 1
ATOM 671 C CA . ASN A 1 89 ? -5.857 -9.026 11.526 1.00 92.50 89 ASN A CA 1
ATOM 672 C C . ASN A 1 89 ? -4.861 -9.103 10.352 1.00 92.50 89 ASN A C 1
ATOM 674 O O . ASN A 1 89 ? -4.681 -8.105 9.654 1.00 92.50 89 ASN A O 1
ATOM 678 N N . PRO A 1 90 ? -4.245 -10.277 10.113 1.00 90.56 90 PRO A N 1
ATOM 679 C CA . PRO A 1 90 ? -3.398 -10.502 8.944 1.00 90.56 90 PRO A CA 1
ATOM 680 C C . PRO A 1 90 ? -4.106 -10.229 7.622 1.00 90.56 90 PRO A C 1
ATOM 682 O O . PRO A 1 90 ? -5.285 -10.564 7.459 1.00 90.56 90 PRO A O 1
ATOM 685 N N . THR A 1 91 ? -3.363 -9.688 6.658 1.00 90.31 91 THR A N 1
ATOM 686 C CA . THR A 1 91 ? -3.868 -9.458 5.308 1.00 90.31 91 THR A CA 1
ATOM 687 C C . THR A 1 91 ? -4.162 -10.778 4.604 1.00 90.31 91 THR A C 1
ATOM 689 O O . THR A 1 91 ? -3.284 -11.617 4.387 1.00 90.31 91 THR A O 1
ATOM 692 N N . ALA A 1 92 ? -5.413 -10.951 4.182 1.00 90.56 92 ALA A N 1
ATOM 693 C CA . ALA A 1 92 ? -5.814 -12.095 3.381 1.00 90.56 92 ALA A CA 1
ATOM 694 C C . ALA A 1 92 ? -5.409 -11.894 1.913 1.00 90.56 92 ALA A C 1
ATOM 696 O O . ALA A 1 92 ? -5.752 -10.894 1.279 1.00 90.56 92 ALA A O 1
ATOM 697 N N . LYS A 1 93 ? -4.717 -12.882 1.347 1.00 90.19 93 LYS A N 1
ATOM 698 C CA . LYS A 1 93 ? -4.398 -12.936 -0.084 1.00 90.19 93 LYS A CA 1
ATOM 699 C C . LYS A 1 93 ? -5.611 -13.485 -0.826 1.00 90.19 93 LYS A C 1
ATOM 701 O O . LYS A 1 93 ? -5.870 -14.684 -0.771 1.00 90.19 93 LYS A O 1
ATOM 706 N N . VAL A 1 94 ? -6.375 -12.607 -1.469 1.00 90.56 94 VAL A N 1
ATOM 707 C CA . VAL A 1 94 ? -7.643 -12.983 -2.126 1.00 90.56 94 VAL A CA 1
ATOM 708 C C . VAL A 1 94 ? -7.562 -12.948 -3.644 1.00 90.56 94 VAL A C 1
ATOM 710 O O . VAL A 1 94 ? -8.396 -13.553 -4.310 1.00 90.56 94 VAL A O 1
ATOM 713 N N . ALA A 1 95 ? -6.561 -12.261 -4.187 1.00 90.44 95 ALA A N 1
ATOM 714 C CA . ALA A 1 95 ? -6.355 -12.133 -5.617 1.00 90.44 95 ALA A CA 1
ATOM 715 C C . ALA A 1 95 ? -4.868 -12.177 -5.964 1.00 90.44 95 ALA A C 1
ATOM 717 O O . ALA A 1 95 ? -3.994 -12.125 -5.092 1.00 90.44 95 ALA A O 1
ATOM 718 N N . LYS A 1 96 ? -4.587 -12.261 -7.258 1.00 90.69 96 LYS A N 1
ATOM 719 C CA . LYS A 1 96 ? -3.230 -12.201 -7.790 1.00 90.69 96 LYS A CA 1
ATOM 720 C C . LYS A 1 96 ? -3.202 -11.469 -9.122 1.00 90.69 96 LYS A C 1
ATOM 722 O O . LYS A 1 96 ? -4.150 -11.568 -9.900 1.00 90.69 96 LYS A O 1
ATOM 727 N N . TYR A 1 97 ? -2.117 -10.757 -9.388 1.00 86.88 97 TYR A N 1
ATOM 728 C CA . TYR A 1 97 ? -1.844 -10.234 -10.720 1.00 86.88 97 TYR A CA 1
ATOM 729 C C . TYR A 1 97 ? -1.007 -11.244 -11.500 1.00 86.88 97 TYR A C 1
ATOM 731 O O . TYR A 1 97 ? 0.069 -11.642 -11.057 1.00 86.88 97 TYR A O 1
ATOM 739 N N . THR A 1 98 ? -1.509 -11.648 -12.665 1.00 87.62 98 THR A N 1
ATOM 740 C CA . THR A 1 98 ? -0.838 -12.567 -13.593 1.00 87.62 98 THR A CA 1
ATOM 741 C C . THR A 1 98 ? -0.591 -11.883 -14.934 1.00 87.62 98 THR A C 1
ATOM 743 O O . THR A 1 98 ? -1.295 -10.944 -15.297 1.00 87.62 98 THR A O 1
ATOM 746 N N . GLY A 1 99 ? 0.405 -12.348 -15.690 1.00 86.56 99 GLY A N 1
ATOM 747 C CA . GLY A 1 99 ? 0.836 -11.741 -16.955 1.00 86.56 99 GLY A CA 1
ATOM 748 C C . GLY A 1 99 ? 2.122 -10.932 -16.801 1.00 86.56 99 GLY A C 1
ATOM 749 O O . GLY A 1 99 ? 2.648 -10.810 -15.702 1.00 86.56 99 GLY A O 1
ATOM 750 N N . ASP A 1 100 ? 2.635 -10.390 -17.902 1.00 88.69 100 ASP A N 1
ATOM 751 C CA . ASP A 1 100 ? 3.930 -9.704 -17.926 1.00 88.69 100 ASP A CA 1
ATOM 752 C C . ASP A 1 100 ? 3.747 -8.198 -18.138 1.00 88.69 100 ASP A C 1
ATOM 754 O O . ASP A 1 100 ? 2.818 -7.751 -18.823 1.00 88.69 100 ASP A O 1
ATOM 758 N N . SER A 1 101 ? 4.666 -7.410 -17.582 1.00 89.38 101 SER A N 1
ATOM 759 C CA . SER A 1 101 ? 4.747 -5.971 -17.842 1.00 89.38 101 SER A CA 1
ATOM 760 C C . SER A 1 101 ? 6.160 -5.553 -18.234 1.00 89.38 101 SER A C 1
ATOM 762 O O . SER A 1 101 ? 7.153 -6.131 -17.787 1.00 89.38 101 SER A O 1
ATOM 764 N N . THR A 1 102 ? 6.249 -4.515 -19.061 1.00 91.25 102 THR A N 1
ATOM 765 C CA . THR A 1 102 ? 7.509 -3.913 -19.496 1.00 91.25 102 THR A CA 1
ATOM 766 C C . THR A 1 102 ? 7.496 -2.436 -19.129 1.00 91.25 102 THR A C 1
ATOM 768 O O . THR A 1 102 ? 6.605 -1.696 -19.549 1.00 91.25 102 THR A O 1
ATOM 771 N N . VAL A 1 103 ? 8.492 -1.989 -18.361 1.00 92.06 103 VAL A N 1
ATOM 772 C CA . VAL A 1 103 ? 8.610 -0.597 -17.900 1.00 92.06 103 VAL A CA 1
ATOM 773 C C . VAL A 1 103 ? 9.922 0.015 -18.358 1.00 92.06 103 VAL A C 1
ATOM 775 O O . VAL A 1 103 ? 10.970 -0.625 -18.304 1.00 92.06 103 VAL A O 1
ATOM 778 N N . LEU A 1 104 ? 9.854 1.276 -18.775 1.00 92.19 104 LEU A N 1
ATOM 779 C CA . LEU A 1 104 ? 10.999 2.108 -19.117 1.00 92.19 104 LEU A CA 1
ATOM 780 C C . LEU A 1 104 ? 11.157 3.225 -18.083 1.00 92.19 104 LEU A C 1
ATOM 782 O O . LEU A 1 104 ? 10.163 3.848 -17.719 1.00 92.19 104 LEU A O 1
ATOM 786 N N . TYR A 1 105 ? 12.393 3.502 -17.667 1.00 93.44 105 TYR A N 1
ATOM 787 C CA . TYR A 1 105 ? 12.747 4.587 -16.746 1.00 93.44 105 TYR A CA 1
ATOM 788 C C . TYR A 1 105 ? 13.697 5.613 -17.378 1.00 93.44 105 TYR A C 1
ATOM 790 O O . TYR A 1 105 ? 14.591 5.245 -18.145 1.00 93.44 105 TYR A O 1
ATOM 798 N N . VAL A 1 106 ? 13.569 6.875 -16.959 1.00 92.06 106 VAL A N 1
ATOM 799 C CA . VAL A 1 106 ? 14.592 7.923 -17.100 1.00 92.06 106 VAL A CA 1
ATOM 800 C C . VAL A 1 106 ? 14.681 8.708 -15.790 1.00 92.06 106 VAL A C 1
ATOM 802 O O . VAL A 1 106 ? 13.724 9.334 -15.344 1.00 92.06 106 VAL A O 1
ATOM 805 N N . GLY A 1 107 ? 15.820 8.628 -15.100 1.00 87.38 107 GLY A N 1
ATOM 806 C CA . GLY A 1 107 ? 15.944 9.206 -13.758 1.00 87.38 107 GLY A CA 1
ATOM 807 C C . GLY A 1 107 ? 14.866 8.678 -12.796 1.00 87.38 107 GLY A C 1
ATOM 808 O O . GLY A 1 107 ? 14.898 7.509 -12.421 1.00 87.38 107 GLY A O 1
ATOM 809 N N . LYS A 1 108 ? 13.932 9.550 -12.387 1.00 84.88 108 LYS A N 1
ATOM 810 C CA . LYS A 1 108 ? 12.788 9.218 -11.510 1.00 84.88 108 LYS A CA 1
ATOM 811 C C . LYS A 1 108 ? 11.474 8.990 -12.266 1.00 84.88 108 LYS A C 1
ATOM 813 O O . LYS A 1 108 ? 10.494 8.570 -11.655 1.00 84.88 108 LYS A O 1
ATOM 818 N N . GLU A 1 109 ? 11.437 9.288 -13.558 1.00 86.81 109 GLU A N 1
ATOM 819 C CA . GLU A 1 109 ? 10.250 9.129 -14.390 1.00 86.81 109 GLU A CA 1
ATOM 820 C C . GLU A 1 109 ? 10.176 7.718 -14.968 1.00 86.81 109 GLU A C 1
ATOM 822 O O . GLU A 1 109 ? 11.201 7.063 -15.185 1.00 86.81 109 GLU A O 1
ATOM 827 N N . TYR A 1 110 ? 8.953 7.243 -15.214 1.00 91.12 110 TYR A N 1
ATOM 828 C CA . TYR A 1 110 ? 8.723 5.928 -15.797 1.00 91.12 110 TYR A CA 1
ATOM 829 C C . TYR A 1 110 ? 7.443 5.872 -16.625 1.00 91.12 110 TYR A C 1
ATOM 831 O O . TYR A 1 110 ? 6.507 6.637 -16.404 1.00 91.12 110 TYR A O 1
ATOM 839 N N . LYS A 1 111 ? 7.392 4.919 -17.559 1.00 91.75 111 LYS A N 1
ATOM 840 C CA . LYS A 1 111 ? 6.165 4.546 -18.271 1.00 91.75 111 LYS A CA 1
ATOM 841 C C . LYS A 1 111 ? 6.116 3.057 -18.569 1.00 91.75 111 LYS A C 1
ATOM 843 O O . LYS A 1 111 ? 7.151 2.403 -18.711 1.00 91.75 111 LYS A O 1
ATOM 848 N N . TYR A 1 112 ? 4.901 2.539 -18.694 1.00 91.12 112 TYR A N 1
ATOM 849 C CA . TYR A 1 112 ? 4.663 1.190 -19.190 1.00 91.12 112 TYR A CA 1
ATOM 850 C C . TYR A 1 112 ? 4.737 1.194 -20.716 1.00 91.12 112 TYR A C 1
ATOM 852 O O . TYR A 1 112 ? 4.057 1.982 -21.367 1.00 91.12 112 TYR A O 1
ATOM 860 N N . LEU A 1 113 ? 5.569 0.315 -21.273 1.00 91.56 113 LEU A N 1
ATOM 861 C CA . LEU A 1 113 ? 5.621 0.045 -22.714 1.00 91.56 113 LEU A CA 1
ATOM 862 C C . LEU A 1 113 ? 4.633 -1.056 -23.110 1.00 91.56 113 LEU A C 1
ATOM 864 O O . LEU A 1 113 ? 4.157 -1.102 -24.239 1.00 91.56 113 LEU A O 1
ATOM 868 N N . ALA A 1 114 ? 4.346 -1.955 -22.171 1.00 89.25 114 ALA A N 1
ATOM 869 C CA . ALA A 1 114 ? 3.303 -2.959 -22.270 1.00 89.25 114 ALA A CA 1
ATOM 870 C C . ALA A 1 114 ? 2.860 -3.334 -20.853 1.00 89.25 114 ALA A C 1
ATOM 872 O O . ALA A 1 114 ? 3.703 -3.562 -19.982 1.00 89.25 114 ALA A O 1
ATOM 873 N N . ASP A 1 115 ? 1.552 -3.425 -20.630 1.00 88.75 115 ASP A N 1
ATOM 874 C CA . ASP A 1 115 ? 0.993 -3.995 -19.407 1.00 88.75 115 ASP A CA 1
ATOM 875 C C . ASP A 1 115 ? -0.071 -5.022 -19.787 1.00 88.75 115 ASP A C 1
ATOM 877 O O . ASP A 1 115 ? -1.164 -4.679 -20.239 1.00 88.75 115 ASP A O 1
ATOM 881 N N . LYS A 1 116 ? 0.291 -6.302 -19.683 1.00 88.12 116 LYS A N 1
ATOM 882 C CA . LYS A 1 116 ? -0.618 -7.426 -19.937 1.00 88.12 116 LYS A CA 1
ATOM 883 C C . LYS A 1 116 ? -1.112 -8.031 -18.628 1.00 88.12 116 LYS A C 1
ATOM 885 O O . LYS A 1 116 ? -1.686 -9.122 -18.659 1.00 88.12 116 LYS A O 1
ATOM 890 N N . ARG A 1 117 ? -0.866 -7.362 -17.495 1.00 87.94 117 ARG A N 1
ATOM 891 C CA . ARG A 1 117 ? -1.263 -7.873 -16.191 1.00 87.94 117 ARG A CA 1
ATOM 892 C C . ARG A 1 117 ? -2.778 -7.884 -16.076 1.00 87.94 117 ARG A C 1
ATOM 894 O O . ARG A 1 117 ? -3.467 -6.953 -16.495 1.00 87.94 117 ARG A O 1
ATOM 901 N N . LYS A 1 118 ? -3.297 -8.960 -15.504 1.00 89.50 118 LYS A N 1
ATOM 902 C CA . LYS A 1 118 ? -4.713 -9.142 -15.207 1.00 89.50 118 LYS A CA 1
ATOM 903 C C . LYS A 1 118 ? -4.856 -9.520 -13.750 1.00 89.50 118 LYS A C 1
ATOM 905 O O . LYS A 1 118 ? -4.052 -10.284 -13.225 1.00 89.50 118 LYS A O 1
ATOM 910 N N . LEU A 1 119 ? -5.890 -8.984 -13.119 1.00 89.31 119 LEU A N 1
ATOM 911 C CA . LEU A 1 119 ? -6.277 -9.398 -11.784 1.00 89.31 119 LEU A CA 1
ATOM 912 C C . LEU A 1 119 ? -7.095 -10.690 -11.887 1.00 89.31 119 LEU A C 1
ATOM 914 O O . LEU A 1 119 ? -8.149 -10.714 -12.523 1.00 89.31 119 LEU A O 1
ATOM 918 N N . GLU A 1 120 ? -6.610 -11.753 -11.259 1.00 91.75 120 GLU A N 1
ATOM 919 C CA . GLU A 1 120 ? -7.344 -12.997 -11.055 1.00 91.75 120 GLU A CA 1
ATOM 920 C C . GLU A 1 120 ? -7.850 -13.050 -9.611 1.00 91.75 120 GLU A C 1
ATOM 922 O O . GLU A 1 120 ? -7.061 -13.016 -8.665 1.00 91.75 120 GLU A O 1
ATOM 927 N N . GLY A 1 121 ? -9.169 -13.156 -9.447 1.00 91.06 121 GLY A N 1
ATOM 928 C CA . GLY A 1 121 ? -9.840 -13.157 -8.145 1.00 91.06 121 GLY A CA 1
ATOM 929 C C . GLY A 1 121 ? -10.708 -11.913 -7.915 1.00 91.06 121 GLY A C 1
ATOM 930 O O . GLY A 1 121 ? -10.816 -11.054 -8.793 1.00 91.06 121 GLY A O 1
ATOM 931 N N . PRO A 1 122 ? -11.386 -11.826 -6.757 1.00 90.06 122 PRO A N 1
ATOM 932 C CA . PRO A 1 122 ? -12.155 -10.646 -6.384 1.00 90.06 122 PRO A CA 1
ATOM 933 C C . PRO A 1 122 ? -11.249 -9.427 -6.182 1.00 90.06 122 PRO A C 1
ATOM 935 O O . PRO A 1 122 ? -10.121 -9.552 -5.712 1.00 90.06 122 PRO A O 1
ATOM 938 N N . ALA A 1 123 ? -11.773 -8.233 -6.466 1.00 86.50 123 ALA A N 1
ATOM 939 C CA . ALA A 1 123 ? -11.105 -6.989 -6.097 1.00 86.50 123 ALA A CA 1
ATOM 940 C C . ALA A 1 123 ? -10.849 -6.971 -4.572 1.00 86.50 123 ALA A C 1
ATOM 942 O O . ALA A 1 123 ? -11.813 -7.115 -3.808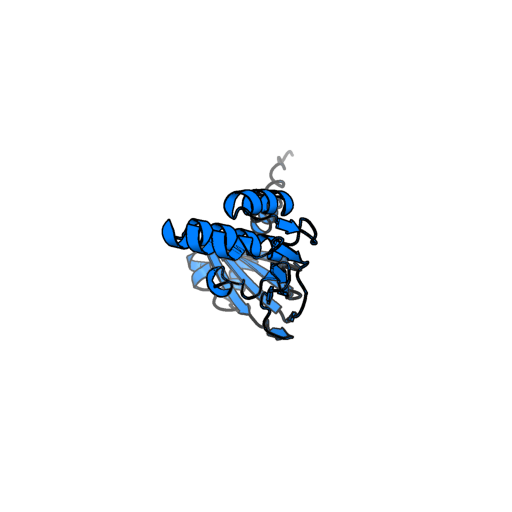 1.00 86.50 123 ALA A O 1
ATOM 943 N N . PRO A 1 124 ? -9.590 -6.827 -4.115 1.00 86.94 124 PRO A N 1
ATOM 944 C CA . PRO A 1 124 ? -9.292 -6.832 -2.691 1.00 86.94 124 PRO A CA 1
ATOM 945 C C . PRO A 1 1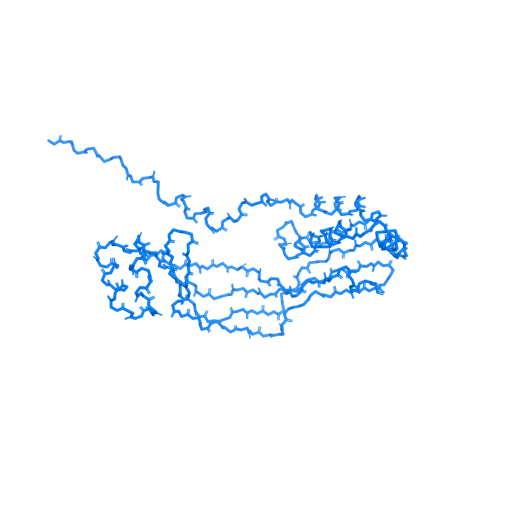24 ? -9.908 -5.611 -2.004 1.00 86.94 124 PRO A C 1
ATOM 947 O O . PRO A 1 124 ? -9.837 -4.490 -2.511 1.00 86.94 124 PRO A O 1
ATOM 950 N N . LYS A 1 125 ? -10.490 -5.823 -0.826 1.00 85.75 125 LYS A N 1
ATOM 951 C CA . LYS A 1 125 ? -11.084 -4.770 0.003 1.00 85.75 125 LYS A CA 1
ATOM 952 C C . LYS A 1 125 ? -10.838 -5.027 1.483 1.00 85.75 125 LYS A C 1
ATOM 954 O O . LYS A 1 125 ? -10.850 -6.175 1.926 1.00 85.75 125 LYS A O 1
ATOM 959 N N . THR A 1 126 ? -10.669 -3.973 2.266 1.00 83.56 126 THR A N 1
ATOM 960 C CA . THR A 1 126 ? -10.612 -4.094 3.721 1.00 83.56 126 THR A CA 1
ATOM 961 C C . THR A 1 126 ? -12.018 -4.259 4.287 1.00 83.56 126 THR A C 1
ATOM 963 O O . THR A 1 126 ? -12.908 -3.448 4.044 1.00 83.56 126 THR A O 1
ATOM 966 N N . GLY A 1 127 ? -12.215 -5.316 5.071 1.00 82.31 127 GLY A N 1
ATOM 967 C CA . GLY A 1 127 ? -13.423 -5.535 5.855 1.00 82.31 127 GLY A CA 1
ATOM 968 C C . GLY A 1 127 ? -13.337 -4.887 7.235 1.00 82.31 127 GLY A C 1
ATOM 969 O O . GLY A 1 127 ? -12.280 -4.899 7.874 1.00 82.31 127 GLY A O 1
ATOM 970 N N . LEU A 1 128 ? -14.476 -4.368 7.695 1.00 84.81 128 LEU A N 1
ATOM 971 C CA . LEU A 1 128 ? -14.703 -3.922 9.065 1.00 84.81 128 LEU A CA 1
ATOM 972 C C . LEU A 1 128 ? -15.756 -4.825 9.702 1.00 84.81 128 LEU A C 1
ATOM 974 O O . LEU A 1 128 ? -16.901 -4.837 9.252 1.00 84.81 128 LEU A O 1
ATOM 978 N N . ASP A 1 129 ? -15.380 -5.554 10.747 1.00 86.81 129 ASP A N 1
ATOM 979 C CA . ASP A 1 129 ? -16.329 -6.324 11.551 1.00 86.81 129 ASP A CA 1
ATOM 980 C C . ASP A 1 129 ? -16.558 -5.622 12.897 1.00 86.81 129 ASP A C 1
ATOM 982 O O . ASP A 1 129 ? -15.622 -5.370 13.664 1.00 86.81 129 ASP A O 1
ATOM 986 N N . LYS A 1 130 ? -17.818 -5.242 13.136 1.00 84.44 130 LYS A N 1
ATOM 987 C CA . LYS A 1 130 ? -18.278 -4.453 14.284 1.00 84.44 130 LYS A CA 1
ATOM 988 C C . LYS A 1 130 ? -18.937 -5.394 15.298 1.00 84.44 130 LYS A C 1
ATOM 990 O O . LYS A 1 130 ? -20.160 -5.449 15.402 1.00 84.44 130 LYS A O 1
ATOM 995 N N . ALA A 1 131 ? -18.114 -6.138 16.031 1.00 83.44 131 ALA A N 1
ATOM 996 C CA . ALA A 1 131 ? -18.547 -6.982 17.143 1.00 83.44 131 ALA A CA 1
ATOM 997 C C . ALA A 1 131 ? -18.224 -6.295 18.487 1.00 83.44 131 ALA A C 1
ATOM 999 O O . ALA A 1 131 ? -18.249 -5.070 18.590 1.00 83.44 131 ALA A O 1
ATOM 1000 N N . GLU A 1 132 ? -17.880 -7.059 19.530 1.00 82.75 132 GLU A N 1
ATOM 1001 C CA . GLU A 1 132 ? -17.388 -6.481 20.795 1.00 82.75 132 GLU A CA 1
ATOM 1002 C C . GLU A 1 132 ? -16.094 -5.665 20.618 1.00 82.75 132 GLU A C 1
ATOM 1004 O O . GLU A 1 132 ? -15.828 -4.731 21.376 1.00 82.75 132 GLU A O 1
ATOM 1009 N N . SER A 1 133 ? -15.294 -6.018 19.613 1.00 87.88 133 SER A N 1
ATOM 1010 C CA . SER A 1 133 ? -14.116 -5.281 19.162 1.00 87.88 133 SER A CA 1
ATOM 1011 C C . SER A 1 133 ? -14.284 -4.923 17.693 1.00 87.88 133 SER A C 1
ATOM 1013 O O . SER A 1 133 ? -14.887 -5.682 16.932 1.00 87.88 133 SER A O 1
ATOM 1015 N N . LEU A 1 134 ? -13.701 -3.798 17.288 1.00 88.44 134 LEU A N 1
ATOM 1016 C CA . LEU A 1 134 ? -13.631 -3.412 15.887 1.00 88.44 134 LEU A CA 1
ATOM 1017 C C . LEU A 1 134 ? -12.498 -4.185 15.209 1.00 88.44 134 LEU A C 1
ATOM 1019 O O . LEU A 1 134 ? -11.325 -3.898 15.444 1.00 88.44 134 LEU A O 1
ATOM 1023 N N . SER A 1 135 ? -12.833 -5.161 14.374 1.00 90.12 135 SER A N 1
ATOM 1024 C CA . SER A 1 135 ? -11.838 -5.967 13.665 1.00 90.12 135 SER A CA 1
ATOM 1025 C C . SER A 1 135 ? -11.585 -5.416 12.264 1.00 90.12 135 SER A C 1
ATOM 1027 O O . SER A 1 135 ? -12.516 -5.240 11.479 1.00 90.12 135 SER A O 1
ATOM 1029 N N . LEU A 1 136 ? -10.315 -5.161 11.956 1.00 89.44 136 LEU A N 1
ATOM 1030 C CA . LEU A 1 136 ? -9.823 -4.730 10.652 1.00 89.44 136 LEU A CA 1
ATOM 1031 C C . LEU A 1 136 ? -9.220 -5.938 9.942 1.00 89.44 136 LEU A C 1
ATOM 1033 O O . LEU A 1 136 ? -8.265 -6.536 10.443 1.00 89.44 136 LEU A O 1
ATOM 1037 N N . SER A 1 137 ? -9.764 -6.290 8.783 1.00 90.38 137 SER A N 1
ATOM 1038 C CA . SER A 1 137 ? -9.271 -7.401 7.969 1.00 90.38 137 SER A CA 1
ATOM 1039 C C . SER A 1 137 ? -8.968 -6.900 6.569 1.00 90.38 137 SER A C 1
ATOM 1041 O O . SER A 1 137 ? -9.862 -6.759 5.736 1.00 90.38 137 SER A O 1
ATOM 1043 N N . THR A 1 138 ? -7.701 -6.597 6.324 1.00 89.44 138 THR A N 1
ATOM 1044 C CA . THR A 1 138 ? -7.200 -6.169 5.021 1.00 89.44 138 THR A CA 1
ATOM 1045 C C . THR A 1 138 ? -7.192 -7.336 4.043 1.00 89.44 138 THR A C 1
ATOM 1047 O O . THR A 1 138 ? -6.986 -8.496 4.408 1.00 89.44 138 THR A O 1
ATOM 1050 N N . GLN A 1 139 ? -7.415 -7.027 2.772 1.00 90.50 139 GLN A N 1
ATOM 1051 C CA . GLN A 1 139 ? -7.230 -7.972 1.679 1.00 90.50 139 GLN A CA 1
ATOM 1052 C C . GLN A 1 139 ? -6.228 -7.391 0.691 1.00 90.50 139 GLN A C 1
ATOM 1054 O O . GLN A 1 139 ? -6.211 -6.181 0.456 1.00 90.50 139 GLN A O 1
ATOM 1059 N N . GLY A 1 140 ? -5.410 -8.258 0.107 1.00 89.56 140 GLY A N 1
ATOM 1060 C CA . GLY A 1 140 ? -4.410 -7.873 -0.878 1.00 89.56 140 GLY A CA 1
ATOM 1061 C C . GLY A 1 140 ? -4.428 -8.766 -2.109 1.00 89.56 140 GLY A C 1
ATOM 1062 O O . GLY A 1 140 ? -4.901 -9.910 -2.072 1.00 89.56 140 GLY A O 1
ATOM 1063 N N . ALA A 1 141 ? -3.884 -8.224 -3.194 1.00 88.56 141 ALA A N 1
ATOM 1064 C CA . ALA A 1 141 ? -3.499 -8.983 -4.369 1.00 88.56 141 ALA A CA 1
ATOM 1065 C C . ALA A 1 141 ? -1.985 -9.208 -4.354 1.00 88.56 141 ALA A C 1
ATOM 1067 O O . ALA A 1 141 ? -1.216 -8.277 -4.122 1.00 88.56 141 ALA A O 1
ATOM 1068 N N . VAL A 1 142 ? -1.548 -10.440 -4.598 1.00 87.19 142 VAL A N 1
ATOM 1069 C CA . VAL A 1 142 ? -0.119 -10.731 -4.774 1.00 87.19 142 VAL A CA 1
ATOM 1070 C C . VAL A 1 142 ? 0.256 -10.476 -6.226 1.00 87.19 142 VAL A C 1
ATOM 1072 O O . VAL A 1 142 ? -0.366 -11.036 -7.127 1.00 87.19 142 VAL A O 1
ATOM 1075 N N . ASP A 1 143 ? 1.264 -9.645 -6.470 1.00 83.00 143 ASP A N 1
ATOM 1076 C CA . ASP A 1 143 ? 1.827 -9.515 -7.809 1.00 83.00 143 ASP A CA 1
ATOM 1077 C C . ASP A 1 143 ? 2.773 -10.696 -8.094 1.00 83.00 143 ASP A C 1
ATOM 1079 O O . ASP A 1 143 ? 3.852 -10.798 -7.514 1.00 83.00 143 ASP A O 1
ATOM 1083 N N . GLU A 1 144 ? 2.345 -11.624 -8.951 1.00 82.31 144 GLU A N 1
ATOM 1084 C CA . GLU A 1 144 ? 3.173 -12.730 -9.459 1.00 82.31 144 GLU A CA 1
ATOM 1085 C C . GLU A 1 144 ? 3.678 -12.437 -10.883 1.00 82.31 144 GLU A C 1
ATOM 1087 O O . GLU A 1 144 ? 4.246 -13.311 -11.545 1.00 82.31 144 GLU A O 1
ATOM 1092 N N . SER A 1 145 ? 3.464 -11.214 -11.380 1.00 82.25 145 SER A N 1
ATOM 1093 C CA . SER A 1 145 ? 3.872 -10.822 -12.722 1.00 82.25 145 SER A CA 1
ATOM 1094 C C . SER A 1 145 ? 5.384 -10.774 -12.871 1.00 82.25 145 SER A C 1
ATOM 1096 O O . SER A 1 145 ? 6.147 -10.439 -11.959 1.00 82.25 145 SER A O 1
ATOM 1098 N N . LYS A 1 146 ? 5.833 -11.056 -14.092 1.00 84.88 146 LYS A N 1
ATOM 1099 C CA . LYS A 1 146 ? 7.209 -10.796 -14.483 1.00 84.88 146 LYS A CA 1
ATOM 1100 C C . LYS A 1 146 ? 7.297 -9.380 -15.028 1.00 84.88 146 LYS A C 1
ATOM 1102 O O . LYS A 1 146 ? 6.720 -9.058 -16.068 1.00 84.88 146 LYS A O 1
ATOM 1107 N N . LYS A 1 147 ? 8.061 -8.531 -14.343 1.00 87.00 147 LYS A N 1
ATOM 1108 C CA . LYS A 1 147 ? 8.299 -7.155 -14.778 1.00 87.00 147 LYS A CA 1
ATOM 1109 C C . LYS A 1 147 ? 9.667 -7.037 -15.431 1.00 87.00 147 LYS A C 1
ATOM 1111 O O . LYS A 1 147 ? 10.685 -7.170 -14.753 1.00 87.00 147 LYS A O 1
ATOM 1116 N N . ARG A 1 148 ? 9.707 -6.763 -16.735 1.00 90.62 148 ARG A N 1
ATOM 1117 C CA . ARG A 1 148 ? 10.944 -6.409 -17.441 1.00 90.62 148 ARG A CA 1
ATOM 1118 C C . ARG A 1 148 ? 11.207 -4.915 -17.305 1.00 90.62 148 ARG A C 1
ATOM 1120 O O . ARG A 1 148 ? 10.299 -4.104 -17.495 1.00 90.62 148 ARG A O 1
ATOM 1127 N N . VAL A 1 149 ? 12.443 -4.551 -16.983 1.00 91.56 149 VAL A N 1
ATOM 1128 C CA . VAL A 1 149 ? 12.804 -3.162 -16.707 1.00 91.56 149 VAL A CA 1
ATOM 1129 C C . VAL A 1 149 ? 13.905 -2.692 -17.643 1.00 91.56 149 VAL A C 1
ATOM 1131 O O . VAL A 1 149 ? 14.993 -3.255 -17.684 1.00 91.56 149 VAL A O 1
ATOM 1134 N N . TYR A 1 150 ? 13.638 -1.591 -18.332 1.00 91.50 150 TYR A N 1
ATOM 1135 C CA . TYR A 1 150 ? 14.614 -0.852 -19.114 1.00 91.50 150 TYR A CA 1
ATOM 1136 C C . TYR A 1 150 ? 14.875 0.507 -18.472 1.00 91.50 150 TYR A C 1
ATOM 1138 O O . TYR A 1 150 ? 13.988 1.115 -17.874 1.00 91.50 150 TYR A O 1
ATOM 1146 N N . SER A 1 151 ? 16.085 1.025 -18.640 1.00 93.25 151 SER A N 1
ATOM 1147 C CA . SER A 1 151 ? 16.383 2.434 -18.378 1.00 93.25 151 SER A CA 1
ATOM 1148 C C . SER A 1 151 ? 17.074 3.062 -19.574 1.00 93.25 151 SER A C 1
ATOM 1150 O O . SER A 1 151 ? 17.846 2.404 -20.269 1.00 93.25 151 SER A O 1
ATOM 1152 N N . VAL A 1 152 ? 16.811 4.341 -19.799 1.00 93.12 152 VAL A N 1
ATOM 1153 C CA . VAL A 1 152 ? 17.514 5.179 -20.772 1.00 93.12 152 VAL A CA 1
ATOM 1154 C C . VAL A 1 152 ? 18.064 6.409 -20.067 1.00 93.12 152 VAL A C 1
ATOM 1156 O O . VAL A 1 152 ? 17.580 6.808 -19.008 1.00 93.12 152 VAL A O 1
ATOM 1159 N N . ARG A 1 153 ? 19.135 6.976 -20.620 1.00 89.25 153 ARG A N 1
ATOM 1160 C CA . ARG A 1 153 ? 19.810 8.139 -20.024 1.00 89.25 153 ARG A CA 1
ATOM 1161 C C . ARG A 1 153 ? 19.187 9.470 -20.424 1.00 89.25 153 ARG A C 1
ATOM 1163 O O . ARG A 1 153 ? 19.272 10.423 -19.661 1.00 89.25 153 ARG A O 1
ATOM 1170 N N . GLU A 1 154 ? 18.622 9.528 -21.622 1.00 91.81 154 GLU A N 1
ATOM 1171 C CA . GLU A 1 154 ? 18.191 10.765 -22.266 1.00 91.81 154 GLU A CA 1
ATOM 1172 C C . GLU A 1 154 ? 16.665 10.855 -22.286 1.00 91.81 154 GLU A C 1
ATOM 1174 O O . GLU A 1 154 ? 15.982 9.903 -22.670 1.00 91.81 154 GLU A O 1
ATOM 1179 N N . ASP A 1 155 ? 16.143 12.015 -21.891 1.00 93.19 155 ASP A N 1
ATOM 1180 C CA . ASP A 1 155 ? 14.705 12.292 -21.829 1.00 93.19 155 ASP A CA 1
ATOM 1181 C C . ASP A 1 155 ? 14.047 12.279 -23.222 1.00 93.19 155 ASP A C 1
ATOM 1183 O O . ASP A 1 155 ? 12.966 11.723 -23.409 1.00 93.19 155 ASP A O 1
ATOM 1187 N N . ASP A 1 156 ? 14.734 12.785 -24.248 1.00 92.38 156 ASP A N 1
ATOM 1188 C CA . ASP A 1 156 ? 14.215 12.753 -25.621 1.00 92.38 156 ASP A CA 1
ATOM 1189 C C . ASP A 1 156 ? 14.078 11.314 -26.142 1.00 92.38 156 ASP A C 1
ATOM 1191 O O . ASP A 1 156 ? 13.058 10.950 -26.731 1.00 92.38 156 ASP A O 1
ATOM 1195 N N . VAL A 1 157 ? 15.060 10.453 -25.845 1.00 90.75 157 VAL A N 1
ATOM 1196 C CA . VAL A 1 157 ? 14.996 9.016 -26.156 1.00 90.75 157 VA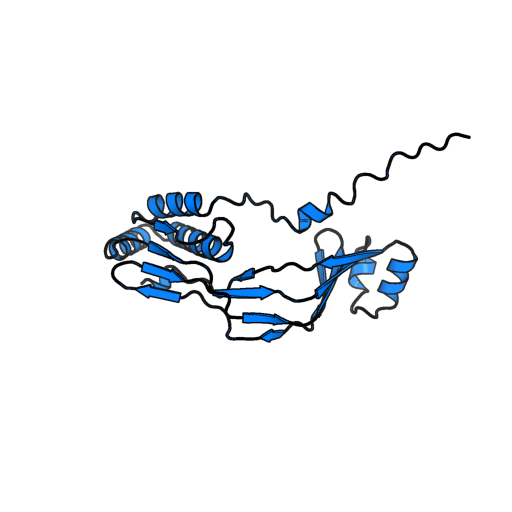L A CA 1
ATOM 1197 C C . VAL A 1 157 ? 13.854 8.354 -25.387 1.00 90.75 157 VAL A C 1
ATOM 1199 O O . VAL A 1 157 ? 13.095 7.575 -25.963 1.00 90.75 157 VAL A O 1
ATOM 1202 N N . PHE A 1 158 ? 13.695 8.686 -24.102 1.00 93.12 158 PHE A N 1
ATOM 1203 C CA . PHE A 1 158 ? 12.587 8.202 -23.283 1.00 93.12 158 PHE A CA 1
ATOM 1204 C C . PHE A 1 158 ? 11.234 8.544 -23.907 1.00 93.12 158 PHE A C 1
ATOM 1206 O O . PHE A 1 158 ? 10.393 7.657 -24.058 1.00 93.12 158 PHE A O 1
ATOM 1213 N N . LYS A 1 159 ? 11.024 9.793 -24.333 1.00 93.31 159 LYS A N 1
ATOM 1214 C CA . LYS A 1 159 ? 9.770 10.242 -24.957 1.00 93.31 159 LYS A CA 1
ATOM 1215 C C . LYS A 1 159 ? 9.469 9.514 -26.266 1.00 93.31 159 LYS A C 1
ATOM 1217 O O . LYS A 1 159 ? 8.318 9.144 -26.478 1.00 93.31 159 LYS A O 1
ATOM 1222 N N . MET A 1 160 ? 10.484 9.235 -27.084 1.00 93.81 160 MET A N 1
ATOM 1223 C CA . MET A 1 160 ? 10.329 8.567 -28.385 1.00 93.81 160 MET A CA 1
ATOM 1224 C C . MET A 1 160 ? 9.982 7.069 -28.309 1.00 93.81 160 MET A C 1
ATOM 1226 O O . MET A 1 160 ? 9.501 6.511 -29.291 1.00 93.81 160 MET A O 1
ATOM 1230 N N . ILE A 1 161 ? 10.239 6.392 -27.186 1.00 93.62 161 ILE A N 1
ATOM 1231 C CA . ILE A 1 161 ? 9.978 4.949 -27.049 1.00 93.62 161 ILE A CA 1
ATOM 1232 C C . ILE A 1 161 ? 8.543 4.716 -26.572 1.00 93.62 161 ILE A C 1
ATOM 1234 O O . ILE A 1 161 ? 8.230 4.959 -25.414 1.00 93.62 161 ILE A O 1
ATOM 1238 N N . ASP A 1 162 ? 7.663 4.207 -27.420 1.00 90.50 162 ASP A N 1
ATOM 1239 C CA . ASP A 1 162 ? 6.253 3.943 -27.091 1.00 90.50 162 ASP A CA 1
ATOM 1240 C C . ASP A 1 162 ? 5.938 2.466 -26.802 1.00 90.50 162 ASP A C 1
ATOM 1242 O O . ASP A 1 162 ? 4.908 2.157 -26.211 1.00 90.50 162 ASP A O 1
ATOM 1246 N N . SER A 1 163 ? 6.829 1.555 -27.191 1.00 91.62 163 SER A N 1
ATOM 1247 C CA . SER A 1 163 ? 6.590 0.113 -27.186 1.00 91.62 163 SER A CA 1
ATOM 1248 C C . SER A 1 163 ? 7.876 -0.683 -26.957 1.00 91.62 163 SER A C 1
ATOM 1250 O O . SER A 1 163 ? 8.987 -0.214 -27.217 1.00 91.62 163 SER A O 1
ATOM 1252 N N . GLU A 1 164 ? 7.733 -1.926 -26.490 1.00 86.44 164 GLU A N 1
ATOM 1253 C CA . GLU A 1 164 ? 8.863 -2.842 -26.257 1.00 86.44 164 GLU A CA 1
ATOM 1254 C C . GLU A 1 164 ? 9.575 -3.273 -27.550 1.00 86.44 164 GLU A C 1
ATOM 1256 O O . GLU A 1 164 ? 10.740 -3.667 -27.527 1.00 86.44 164 GLU A O 1
ATOM 1261 N N . THR A 1 165 ? 8.892 -3.162 -28.691 1.00 89.62 165 THR A N 1
ATOM 1262 C CA . THR A 1 165 ? 9.428 -3.459 -30.024 1.00 89.62 165 THR A CA 1
ATOM 1263 C C . THR A 1 165 ? 9.974 -2.222 -30.739 1.00 89.62 165 THR A C 1
ATOM 1265 O O . THR A 1 165 ? 10.403 -2.327 -31.889 1.00 89.62 165 THR A O 1
ATOM 1268 N N . SER A 1 166 ? 9.999 -1.059 -30.075 1.00 92.19 166 SER A N 1
ATOM 1269 C CA . SER A 1 166 ? 10.476 0.191 -30.665 1.00 92.19 166 SER A CA 1
ATOM 1270 C C . SER A 1 166 ? 11.919 0.056 -31.184 1.00 92.19 166 SER A C 1
ATOM 1272 O O . SER A 1 166 ? 12.827 -0.290 -30.416 1.00 92.19 166 SER A O 1
ATOM 1274 N N . PRO A 1 167 ? 12.192 0.398 -32.461 1.00 92.94 167 PRO A N 1
ATOM 1275 C CA . PRO A 1 167 ? 13.556 0.429 -32.989 1.00 92.94 167 PRO A CA 1
ATOM 1276 C C . PRO A 1 167 ? 14.469 1.389 -32.216 1.00 92.94 167 PRO A C 1
ATOM 1278 O O . PRO A 1 167 ? 15.674 1.157 -32.113 1.00 92.94 167 PRO A O 1
ATOM 1281 N N . VAL A 1 168 ? 13.896 2.455 -31.643 1.00 93.38 168 VAL A N 1
ATOM 1282 C CA . VAL A 1 168 ? 14.617 3.441 -30.826 1.00 93.38 168 VAL A CA 1
ATOM 1283 C C . VAL A 1 168 ? 15.124 2.801 -29.536 1.00 93.38 168 VAL A C 1
ATOM 1285 O O . VAL A 1 168 ? 16.284 3.004 -29.174 1.00 93.38 168 VAL A O 1
ATOM 1288 N N . LEU A 1 169 ? 14.302 1.966 -28.891 1.00 91.50 169 LEU A N 1
ATOM 1289 C CA . LEU A 1 169 ? 14.706 1.212 -27.705 1.00 91.50 169 LEU A CA 1
ATOM 1290 C C . LEU A 1 169 ? 15.860 0.263 -28.036 1.00 91.50 169 LEU A C 1
ATOM 1292 O O . LEU A 1 169 ? 16.885 0.289 -27.360 1.00 91.50 169 LEU A O 1
ATOM 1296 N N . GLN A 1 170 ? 15.742 -0.513 -29.117 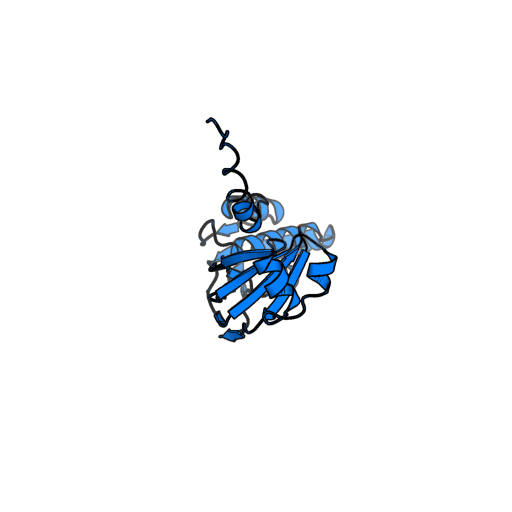1.00 93.06 170 GLN A N 1
ATOM 1297 C CA . GLN A 1 170 ? 16.795 -1.454 -29.512 1.00 93.06 170 GLN A CA 1
ATOM 1298 C C . GLN A 1 170 ? 18.111 -0.754 -29.852 1.00 93.06 170 GLN A C 1
ATOM 1300 O O . GLN A 1 170 ? 19.185 -1.191 -29.435 1.00 93.06 170 GLN A O 1
ATOM 1305 N N . LYS A 1 171 ? 18.042 0.380 -30.556 1.00 93.31 171 LYS A N 1
ATOM 1306 C CA . LYS A 1 171 ? 19.219 1.207 -30.825 1.00 93.31 171 LYS A CA 1
ATOM 1307 C C . LYS A 1 171 ? 19.852 1.703 -29.525 1.00 93.31 171 LYS A C 1
ATOM 1309 O O . LYS A 1 171 ? 21.063 1.576 -29.380 1.00 93.31 171 LYS A O 1
ATOM 1314 N N . ALA A 1 172 ? 19.058 2.221 -28.587 1.00 91.00 172 ALA A N 1
ATOM 1315 C CA . ALA A 1 172 ? 19.561 2.714 -27.307 1.00 91.00 172 ALA A CA 1
ATOM 1316 C C . ALA A 1 172 ? 20.256 1.610 -26.493 1.00 91.00 172 ALA A C 1
ATOM 1318 O O . ALA A 1 172 ? 21.313 1.855 -25.909 1.00 91.00 172 ALA A O 1
ATOM 1319 N N . LEU A 1 173 ? 19.706 0.391 -26.485 1.00 91.25 173 LEU A N 1
ATOM 1320 C CA . LEU A 1 173 ? 20.327 -0.766 -25.834 1.00 91.25 173 LEU A CA 1
ATOM 1321 C C . LEU A 1 173 ? 21.667 -1.135 -26.489 1.00 91.25 173 LEU A C 1
ATOM 1323 O O . LEU A 1 173 ? 22.664 -1.302 -25.790 1.00 91.25 173 LEU A O 1
ATOM 1327 N N . ASN A 1 174 ? 21.719 -1.182 -27.823 1.00 91.69 174 ASN A N 1
ATOM 1328 C CA . ASN A 1 174 ? 22.926 -1.554 -28.568 1.00 91.69 174 ASN A CA 1
ATOM 1329 C C . ASN A 1 174 ? 24.056 -0.517 -28.463 1.00 91.69 174 ASN A C 1
ATOM 1331 O O . ASN A 1 174 ? 25.229 -0.879 -28.513 1.00 91.69 174 ASN A O 1
ATOM 1335 N N . THR A 1 175 ? 23.727 0.771 -28.320 1.00 89.94 175 THR A N 1
ATOM 1336 C CA . THR A 1 175 ? 24.721 1.850 -28.179 1.00 89.94 175 THR A CA 1
ATOM 1337 C C . THR A 1 175 ? 25.114 2.133 -26.726 1.00 89.94 175 THR A C 1
ATOM 1339 O O . THR A 1 175 ? 25.994 2.957 -26.480 1.00 89.94 175 THR A O 1
ATOM 1342 N N . GLY A 1 176 ? 24.470 1.485 -25.747 1.00 85.31 176 GLY A N 1
ATOM 1343 C CA . GLY A 1 176 ? 24.698 1.716 -24.315 1.00 85.31 176 GLY A CA 1
ATOM 1344 C C . GLY A 1 176 ? 24.076 3.007 -23.756 1.00 85.31 176 GLY A C 1
ATOM 1345 O O . GLY A 1 176 ? 24.313 3.347 -22.587 1.00 85.31 176 GLY A O 1
ATOM 1346 N N . ALA A 1 177 ? 23.277 3.714 -24.567 1.00 85.50 177 ALA A N 1
ATOM 1347 C CA . ALA A 1 177 ? 22.441 4.845 -24.146 1.00 85.50 177 ALA A CA 1
ATOM 1348 C C . ALA A 1 177 ? 21.222 4.391 -23.315 1.00 85.50 177 ALA A C 1
ATOM 1350 O O . ALA A 1 177 ? 20.666 5.170 -22.537 1.00 85.50 177 ALA A O 1
ATOM 1351 N N . GLY A 1 178 ? 20.851 3.115 -23.435 1.00 86.81 178 GLY A N 1
ATOM 1352 C CA . GLY A 1 178 ? 19.921 2.405 -22.571 1.00 86.81 178 GLY A CA 1
ATOM 1353 C C . GLY A 1 178 ? 20.551 1.167 -21.935 1.00 86.81 178 GLY A C 1
ATOM 1354 O O . GLY A 1 178 ? 21.637 0.727 -22.314 1.00 86.81 178 GLY A O 1
ATOM 1355 N N . LYS A 1 179 ? 19.868 0.613 -20.936 1.00 90.00 179 LYS A N 1
ATOM 1356 C CA . LYS A 1 179 ? 20.232 -0.631 -20.254 1.00 90.00 179 LYS A CA 1
ATOM 1357 C C . LYS A 1 179 ? 18.990 -1.476 -20.011 1.00 90.00 179 LYS A C 1
ATOM 1359 O O . LYS A 1 179 ? 17.995 -0.964 -19.498 1.00 90.00 179 LYS A O 1
ATOM 1364 N N . ASP A 1 180 ? 19.089 -2.765 -20.318 1.00 89.94 180 ASP A N 1
ATOM 1365 C CA . ASP A 1 180 ? 18.198 -3.781 -19.759 1.00 89.94 180 ASP A CA 1
ATOM 1366 C C . ASP A 1 180 ? 18.638 -4.019 -18.311 1.00 89.94 180 ASP A C 1
ATOM 1368 O O . ASP A 1 180 ? 19.780 -4.404 -18.050 1.00 89.94 180 ASP A O 1
ATOM 1372 N N . LEU A 1 181 ? 17.763 -3.684 -17.367 1.00 86.38 181 LEU A N 1
ATOM 1373 C CA . LEU A 1 181 ? 17.999 -3.859 -15.936 1.00 86.38 181 LEU A CA 1
ATOM 1374 C C . LEU A 1 181 ? 17.548 -5.246 -15.453 1.00 86.38 181 LEU A C 1
ATOM 1376 O O . LEU A 1 181 ? 17.706 -5.564 -14.276 1.00 86.38 181 LEU A O 1
ATOM 1380 N N . GLY A 1 182 ? 17.030 -6.081 -16.355 1.00 84.75 182 GLY A N 1
ATOM 1381 C CA . GLY A 1 182 ? 16.592 -7.438 -16.091 1.00 84.75 182 GLY A CA 1
ATOM 1382 C C . GLY A 1 182 ? 15.133 -7.516 -15.657 1.00 84.75 182 GLY A C 1
ATOM 1383 O O . GLY A 1 182 ? 14.287 -6.693 -16.024 1.00 84.75 182 GLY A O 1
ATOM 1384 N N . TYR A 1 183 ? 14.838 -8.559 -14.884 1.00 80.12 183 TYR A N 1
ATOM 1385 C CA . TYR A 1 183 ? 13.501 -8.817 -14.373 1.00 80.12 183 TYR A CA 1
ATOM 1386 C C . TYR A 1 183 ? 13.425 -8.522 -12.888 1.00 80.12 183 TYR A C 1
ATOM 1388 O O . TYR A 1 183 ? 14.290 -8.936 -12.117 1.00 80.12 183 TYR A O 1
ATOM 1396 N N . SER A 1 184 ? 12.342 -7.867 -12.494 1.00 72.50 184 SER A N 1
ATOM 1397 C CA . SER A 1 184 ? 11.906 -7.842 -11.110 1.00 72.50 184 SER A CA 1
ATOM 1398 C C . SER A 1 184 ? 10.830 -8.908 -10.936 1.00 72.50 184 SER A C 1
ATOM 1400 O O . SER A 1 184 ? 9.823 -8.904 -11.645 1.00 72.50 184 SER A O 1
ATOM 1402 N N . TYR A 1 185 ? 11.089 -9.825 -10.007 1.00 60.72 185 TYR A N 1
ATOM 1403 C CA . TYR A 1 185 ? 10.083 -10.679 -9.397 1.00 60.72 185 TYR A CA 1
ATOM 1404 C C . TYR A 1 185 ? 9.965 -10.185 -7.965 1.00 60.72 185 TYR A C 1
ATOM 1406 O O . TYR A 1 185 ? 10.897 -10.330 -7.175 1.00 60.72 185 TYR A O 1
ATOM 1414 N N . GLY A 1 186 ? 8.866 -9.524 -7.650 1.00 51.66 186 GLY A N 1
ATOM 1415 C CA . GLY A 1 186 ? 8.552 -9.163 -6.283 1.00 51.66 186 GLY A CA 1
ATOM 1416 C C . GLY A 1 186 ? 7.146 -9.641 -6.026 1.00 51.66 186 GLY A C 1
ATOM 1417 O O . GLY A 1 186 ? 6.256 -9.248 -6.768 1.00 51.66 186 GLY A O 1
ATOM 1418 N N . ALA A 1 187 ? 6.949 -10.436 -4.974 1.00 53.91 187 ALA A N 1
ATOM 1419 C CA . ALA A 1 187 ? 5.633 -10.617 -4.377 1.00 53.91 187 ALA A CA 1
ATOM 1420 C C . ALA A 1 187 ? 5.239 -9.294 -3.700 1.00 53.91 187 ALA A C 1
ATOM 1422 O O . ALA A 1 187 ? 5.211 -9.179 -2.477 1.00 53.91 187 ALA A O 1
ATOM 1423 N N . ILE A 1 188 ? 5.043 -8.252 -4.509 1.00 64.50 188 ILE A N 1
ATOM 1424 C CA . ILE A 1 188 ? 4.570 -6.956 -4.053 1.00 64.50 188 ILE A CA 1
ATOM 1425 C C . ILE A 1 188 ? 3.094 -7.167 -3.753 1.00 64.50 188 ILE A C 1
ATOM 1427 O O . ILE A 1 188 ? 2.321 -7.555 -4.629 1.00 64.50 188 ILE A O 1
ATOM 1431 N N . MET A 1 189 ? 2.721 -6.978 -2.493 1.00 74.50 189 MET A N 1
ATOM 1432 C CA . MET A 1 189 ? 1.324 -7.027 -2.103 1.00 74.50 189 MET A CA 1
ATOM 1433 C C . MET A 1 189 ? 0.685 -5.681 -2.435 1.00 74.50 189 MET A C 1
ATOM 1435 O O . MET A 1 189 ? 1.045 -4.653 -1.860 1.00 74.50 189 MET A O 1
ATOM 1439 N N . ASP A 1 190 ? -0.242 -5.693 -3.385 1.00 79.88 190 ASP A N 1
ATOM 1440 C CA . ASP A 1 190 ? -1.110 -4.558 -3.658 1.00 79.88 190 ASP A CA 1
ATOM 1441 C C . ASP A 1 190 ? -2.266 -4.587 -2.659 1.00 79.88 190 ASP A C 1
ATOM 1443 O O . ASP A 1 190 ? -3.025 -5.559 -2.582 1.00 79.88 190 ASP A O 1
ATOM 1447 N N . CYS A 1 191 ? -2.358 -3.544 -1.843 1.00 81.06 191 CYS A N 1
ATOM 1448 C CA . CYS A 1 191 ? -3.376 -3.454 -0.811 1.00 81.06 191 CYS A CA 1
ATOM 1449 C C . CYS A 1 191 ? -4.687 -3.031 -1.455 1.00 81.06 191 CYS A C 1
ATOM 1451 O O . CYS A 1 191 ? -4.728 -2.048 -2.191 1.00 81.06 191 CYS A O 1
ATOM 1453 N N . GLY A 1 192 ? -5.756 -3.759 -1.147 1.00 74.50 192 GLY A N 1
ATOM 1454 C CA . GLY A 1 192 ? -7.094 -3.410 -1.591 1.00 74.50 192 GLY A CA 1
ATOM 1455 C C . GLY A 1 192 ? -7.571 -2.050 -1.105 1.00 74.50 192 GLY A C 1
ATOM 1456 O O . GLY A 1 192 ? -6.863 -1.303 -0.423 1.00 74.50 192 GLY A O 1
ATOM 1457 N N . GLU A 1 193 ? -8.831 -1.751 -1.409 1.00 80.94 193 GLU A N 1
ATOM 1458 C CA . GLU A 1 193 ? -9.478 -0.559 -0.874 1.00 80.94 193 GLU A CA 1
ATOM 1459 C C . GLU A 1 193 ? -9.397 -0.553 0.658 1.00 80.94 193 GLU A C 1
ATOM 1461 O O . GLU A 1 193 ? -9.953 -1.421 1.331 1.00 80.94 193 GLU A O 1
ATOM 1466 N N . LEU A 1 194 ? -8.675 0.426 1.203 1.00 79.44 194 LEU A N 1
ATOM 1467 C CA . LEU A 1 194 ? -8.543 0.596 2.643 1.00 79.44 194 LEU A CA 1
ATOM 1468 C C . LEU A 1 194 ? -9.820 1.220 3.203 1.00 79.44 194 LEU A C 1
ATOM 1470 O O . LEU A 1 194 ? -10.304 2.224 2.675 1.00 79.44 194 LEU A O 1
ATOM 1474 N N . ALA A 1 195 ? -10.306 0.668 4.311 1.00 75.50 195 ALA A N 1
ATOM 1475 C CA . ALA A 1 195 ? -11.493 1.160 4.987 1.00 75.50 195 ALA A CA 1
ATOM 1476 C C . ALA A 1 195 ? -11.264 2.586 5.504 1.00 75.50 195 ALA A C 1
ATOM 1478 O O . ALA A 1 195 ? -10.178 2.920 5.999 1.00 75.50 195 ALA A O 1
ATOM 1479 N N . ASN A 1 196 ? -12.291 3.422 5.403 1.00 77.31 196 ASN A N 1
ATOM 1480 C CA . ASN A 1 196 ? -12.287 4.771 5.937 1.00 77.31 196 ASN A CA 1
ATOM 1481 C C . ASN A 1 196 ? -12.754 4.772 7.388 1.00 77.31 196 ASN A C 1
ATOM 1483 O O . ASN A 1 196 ? -13.626 4.010 7.793 1.00 77.31 196 ASN A O 1
ATOM 1487 N N . LEU A 1 197 ? -12.241 5.719 8.165 1.00 72.19 197 LEU A N 1
ATOM 1488 C CA . LEU A 1 197 ? -12.747 6.016 9.497 1.00 72.19 197 LEU A CA 1
ATOM 1489 C C . LEU A 1 197 ? -14.240 6.382 9.454 1.00 72.19 197 LEU A C 1
ATOM 1491 O O . LEU A 1 197 ? -14.972 6.033 10.371 1.00 72.19 197 LEU A O 1
ATOM 1495 N N . HIS A 1 198 ? -14.700 7.021 8.373 1.00 71.38 198 HIS A N 1
ATOM 1496 C CA . HIS A 1 198 ? -16.121 7.300 8.154 1.00 71.38 198 HIS A CA 1
ATOM 1497 C C . HIS A 1 198 ? -16.983 6.041 8.035 1.00 71.38 198 HIS A C 1
ATOM 1499 O O . HIS A 1 198 ? -18.137 6.096 8.429 1.00 71.38 198 HIS A O 1
ATOM 1505 N N . ASP A 1 199 ? -16.430 4.905 7.601 1.00 69.81 199 ASP A N 1
ATOM 1506 C CA . ASP A 1 199 ? -17.172 3.639 7.510 1.00 69.81 199 ASP A CA 1
ATOM 1507 C C . ASP A 1 199 ? -17.468 3.049 8.910 1.00 69.81 199 ASP A C 1
ATOM 1509 O O . ASP A 1 199 ? -18.226 2.084 9.069 1.00 69.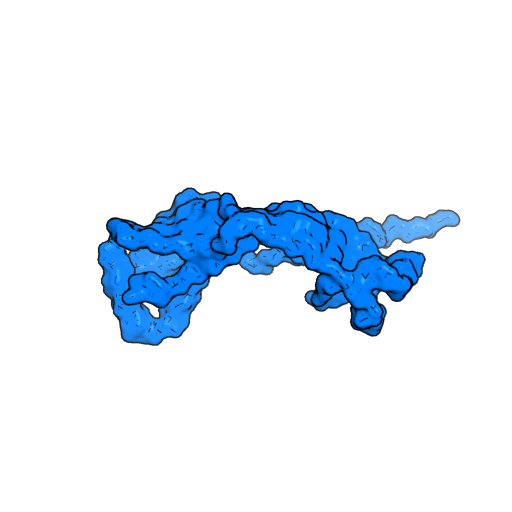81 199 ASP A O 1
ATOM 1513 N N . LEU A 1 200 ? -16.873 3.625 9.963 1.00 64.25 200 LEU A N 1
ATOM 1514 C CA . LEU A 1 200 ? -17.179 3.311 11.358 1.00 64.25 200 LEU A CA 1
ATOM 1515 C C . LEU A 1 200 ? -18.421 4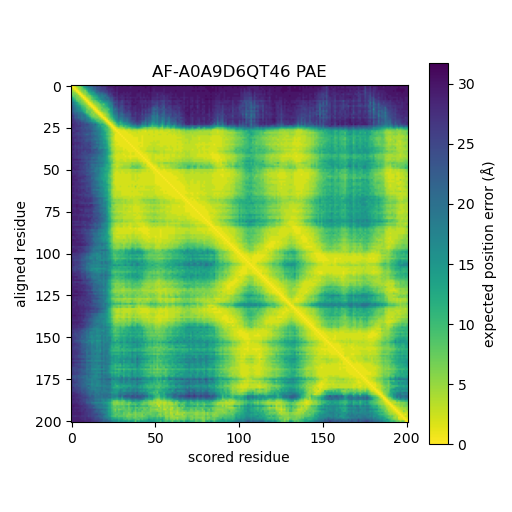.034 11.876 1.00 64.25 200 LEU A C 1
ATOM 1517 O O . LEU A 1 200 ? -19.050 3.501 12.797 1.00 64.25 200 LEU A O 1
ATOM 1521 N N . PHE A 1 201 ? -18.746 5.192 11.301 1.00 62.12 201 PHE A N 1
ATOM 1522 C CA . PHE A 1 201 ? -19.846 6.076 11.694 1.00 62.12 201 PHE A CA 1
ATOM 1523 C C . PHE A 1 201 ? -21.124 5.754 10.916 1.00 62.12 201 PHE A C 1
ATOM 1525 O O . PHE A 1 201 ? -22.204 6.031 11.480 1.00 62.12 201 PHE A O 1
#

pLDDT: mean 80.24, std 18.17, range [28.94, 93.81]

Solvent-accessible surface area (backbone atoms only — not comparable to full-atom values): 11297 Å² total; per-residue (Å²): 145,85,82,85,86,82,85,90,82,83,62,81,72,63,56,61,56,75,76,42,82,84,68,72,90,63,48,40,66,60,54,31,54,50,40,19,66,74,59,70,40,53,51,46,76,69,49,65,69,80,44,60,49,41,38,51,40,51,52,49,36,45,50,54,54,67,71,42,52,76,67,55,42,53,51,49,38,58,58,52,64,74,29,78,24,38,36,40,36,53,58,42,79,60,23,31,31,42,48,45,34,33,37,41,32,43,93,92,48,72,48,72,40,43,77,57,61,42,79,48,64,61,85,35,45,35,46,78,45,84,61,70,37,39,34,40,36,31,19,17,26,37,31,70,31,50,33,38,36,36,38,33,78,46,66,70,62,52,72,71,43,70,39,86,82,29,67,65,50,56,50,28,44,75,71,63,52,21,43,80,74,48,72,49,79,52,82,48,69,46,58,29,54,64,64,55,66,68,79,76,109

Mean predicted aligned error: 10.95 Å

Foldseek 3Di:
DDDDPDDPPPDVVVVVPVVDPPPPLDFLVVLQVVLCVQLVAHEAEPEGRPQVQLSVLSVQQSVLLVPDDPVVVVVLSVLQVQANHEYRYHAAAFKEWEEEWEKEDEDHDIDTQDDPIDIDGDQWDWDWDDDSYTYIYWYWYFYQYKYWYKYAHDPVLVVQRNHPPDPSSVVCCVVVRMDGPGIDGDRDIHTGHRDYSVVSD

Nearest PDB structures (foldseek):
  8jdi-assembly1_E  TM=3.265E-01  e=9.031E+00  Alcanivorax sp. KX64203

Radius of gyration: 22.61 Å; Cα contacts (8 Å, |Δi|>4): 363; chains: 1; bounding box: 72×32×57 Å

Secondary structure (DSSP, 8-state):
--------SSSHHHHTTTSS--S----HHHHHHHHHHHHTS-EEE-S-TT-HHHHHHHHHHHHHHHHS-HHHHHHHHHHHTTSS-EEEEEEEEEEEEESEEEEEEETTEEEEEEE--EEESSPPB-EEEESSSEEEEEEEEEE--EEEEEEES-HHHHHH--STT-HHHHHHHHHTSEEEEEEE----EEE-BPPPGGGG-